Protein AF-A0A534L9I8-F1 (afdb_monomer_lite)

Structure (mmCIF, N/CA/C/O backbone):
data_AF-A0A534L9I8-F1
#
_entry.id   AF-A0A534L9I8-F1
#
loop_
_atom_site.group_PDB
_atom_site.id
_atom_site.type_symbol
_atom_site.label_atom_id
_atom_site.label_alt_id
_atom_site.label_comp_id
_atom_site.label_asym_id
_atom_site.label_entity_id
_atom_site.label_seq_id
_atom_site.pdbx_PDB_ins_code
_atom_site.Cartn_x
_atom_site.Cartn_y
_atom_site.Cartn_z
_atom_site.occupancy
_atom_site.B_iso_or_equiv
_atom_site.auth_seq_id
_atom_site.auth_comp_id
_atom_site.auth_asym_id
_atom_site.auth_atom_id
_atom_site.pdbx_PDB_model_num
ATOM 1 N N . MET A 1 1 ? -42.298 -4.088 20.240 1.00 36.97 1 MET A N 1
ATOM 2 C CA . MET A 1 1 ? -41.212 -4.832 19.562 1.00 36.97 1 MET A CA 1
ATOM 3 C C . MET A 1 1 ? -41.102 -4.375 18.116 1.00 36.97 1 MET A C 1
ATOM 5 O O . MET A 1 1 ? -41.967 -4.712 17.326 1.00 36.97 1 MET A O 1
ATOM 9 N N . ARG A 1 2 ? -40.050 -3.625 17.779 1.00 26.05 2 ARG A N 1
ATOM 10 C CA . ARG A 1 2 ? -39.429 -3.572 16.446 1.00 26.05 2 ARG A CA 1
ATOM 11 C C . ARG A 1 2 ? -37.977 -3.157 16.687 1.00 26.05 2 ARG A C 1
ATOM 13 O O . ARG A 1 2 ? -37.727 -2.046 17.138 1.00 26.05 2 ARG A O 1
ATOM 20 N N . LYS A 1 3 ? -37.052 -4.107 16.520 1.00 29.55 3 LYS A N 1
ATOM 21 C CA . LYS A 1 3 ? -35.605 -3.863 16.523 1.00 29.55 3 LYS A CA 1
ATOM 22 C C . LYS A 1 3 ? -35.283 -3.128 15.225 1.00 29.55 3 LYS A C 1
ATOM 24 O O . LYS A 1 3 ? -35.485 -3.698 14.158 1.00 29.55 3 LYS A O 1
ATOM 29 N N . ILE A 1 4 ? -34.821 -1.890 15.328 1.00 26.53 4 ILE A N 1
ATOM 30 C CA . ILE A 1 4 ? -34.211 -1.158 14.219 1.00 26.53 4 ILE A CA 1
ATOM 31 C C . ILE A 1 4 ? -32.702 -1.271 14.444 1.00 26.53 4 ILE A C 1
ATOM 33 O O . ILE A 1 4 ? -32.203 -0.960 15.523 1.00 26.53 4 ILE A O 1
ATOM 37 N N . SER A 1 5 ? -32.003 -1.866 13.481 1.00 31.19 5 SER A N 1
ATOM 38 C CA . SER A 1 5 ? -30.556 -2.055 13.504 1.00 31.19 5 SER A CA 1
ATOM 39 C C . SER A 1 5 ? -29.861 -0.760 13.080 1.00 31.19 5 SER A C 1
ATOM 41 O O . SER A 1 5 ? -29.828 -0.432 11.894 1.00 31.19 5 SER A O 1
ATOM 43 N N . ASP A 1 6 ? -29.262 -0.062 14.044 1.00 33.09 6 ASP A N 1
ATOM 44 C CA . ASP A 1 6 ? -28.554 1.227 13.904 1.00 33.09 6 ASP A CA 1
ATOM 45 C C . ASP A 1 6 ? -27.271 1.195 13.030 1.00 33.09 6 ASP A C 1
ATOM 47 O O . ASP A 1 6 ? -26.415 2.078 13.119 1.00 33.09 6 ASP A O 1
ATOM 51 N N . THR A 1 7 ? -27.088 0.173 12.193 1.00 34.75 7 THR A N 1
ATOM 52 C CA . THR A 1 7 ? -25.938 0.021 11.285 1.00 34.75 7 THR A CA 1
ATOM 53 C C . THR A 1 7 ? -26.271 0.283 9.816 1.00 34.75 7 THR A C 1
ATOM 55 O O . THR A 1 7 ? -25.344 0.417 9.021 1.00 34.75 7 THR A O 1
ATOM 58 N N . GLN A 1 8 ? -27.552 0.399 9.446 1.00 30.34 8 GLN A N 1
ATOM 59 C CA . GLN A 1 8 ? -27.966 0.576 8.044 1.00 30.34 8 GLN A CA 1
ATOM 60 C C . GLN A 1 8 ? -27.995 2.056 7.597 1.00 30.34 8 GLN A C 1
ATOM 62 O O . GLN A 1 8 ? -27.640 2.370 6.467 1.00 30.34 8 GLN A O 1
ATOM 67 N N . GLU A 1 9 ? -28.339 2.989 8.494 1.00 30.69 9 GLU A N 1
ATOM 68 C CA . GLU A 1 9 ? -28.734 4.363 8.121 1.00 30.69 9 GLU A CA 1
ATOM 69 C C . GLU A 1 9 ? -27.617 5.279 7.585 1.00 30.69 9 GLU A C 1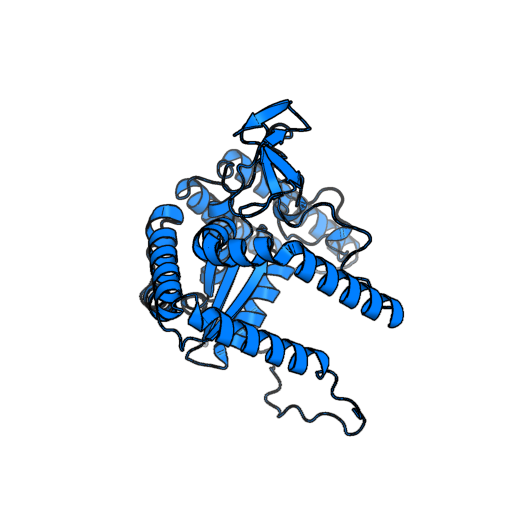
ATOM 71 O O . GLU A 1 9 ? -27.918 6.301 6.972 1.00 30.69 9 GLU A O 1
ATOM 76 N N . TRP A 1 10 ? -26.330 4.965 7.783 1.00 30.69 10 TRP A N 1
ATOM 77 C CA . TRP A 1 10 ? -25.257 5.871 7.333 1.00 30.69 10 TRP A CA 1
ATOM 78 C C . TRP A 1 10 ? -24.876 5.693 5.854 1.00 30.69 10 TRP A C 1
ATOM 80 O O . TRP A 1 10 ? -24.325 6.613 5.252 1.00 30.69 10 TRP A O 1
ATOM 90 N N . TRP A 1 11 ? -25.201 4.546 5.249 1.00 29.19 11 TRP A N 1
ATOM 91 C CA . TRP A 1 11 ? -24.946 4.286 3.826 1.00 29.19 11 TRP A CA 1
ATOM 92 C C . TRP A 1 11 ? -26.035 4.877 2.918 1.00 29.19 11 TRP A C 1
ATOM 94 O O . TRP A 1 11 ? -25.727 5.383 1.838 1.00 29.19 11 TRP A O 1
ATOM 104 N N . ASP A 1 12 ? -27.286 4.915 3.386 1.00 31.84 12 ASP A N 1
ATOM 105 C CA . ASP A 1 12 ? -28.449 5.303 2.574 1.00 31.84 12 ASP A CA 1
ATOM 106 C C . ASP A 1 12 ? -28.531 6.807 2.249 1.00 31.84 12 ASP A C 1
ATOM 108 O O . ASP A 1 12 ? -29.270 7.212 1.352 1.00 31.84 12 ASP A O 1
ATOM 112 N N . GLN A 1 13 ? -27.739 7.659 2.910 1.00 29.69 13 GLN A N 1
ATOM 113 C CA . GLN A 1 13 ? -27.708 9.100 2.610 1.00 29.69 13 GLN A CA 1
ATOM 114 C C . GLN A 1 13 ? -26.829 9.466 1.406 1.00 29.69 13 GLN A C 1
ATOM 116 O O . GLN A 1 13 ? -26.840 10.616 0.966 1.00 29.69 13 GLN A O 1
ATOM 121 N N . THR A 1 14 ? -26.118 8.500 0.816 1.00 31.28 14 THR A N 1
ATOM 122 C CA . THR A 1 14 ? -25.464 8.697 -0.482 1.00 31.28 14 THR A CA 1
ATOM 123 C C . THR A 1 14 ? -26.348 8.095 -1.566 1.00 31.28 14 THR A C 1
ATOM 125 O O . THR A 1 14 ? -26.084 7.008 -2.076 1.00 31.28 14 THR A O 1
ATOM 128 N N . ILE A 1 15 ? -27.411 8.810 -1.941 1.00 29.30 15 ILE A N 1
ATOM 129 C CA . ILE A 1 15 ? -28.105 8.539 -3.201 1.00 29.30 15 ILE A CA 1
ATOM 130 C C . ILE A 1 15 ? -27.085 8.805 -4.314 1.00 29.30 15 ILE A C 1
ATOM 132 O O . ILE A 1 15 ? -26.896 9.935 -4.762 1.00 29.30 15 ILE A O 1
ATOM 136 N N . MET A 1 16 ? -26.387 7.753 -4.747 1.00 31.55 16 MET A N 1
ATOM 137 C CA . MET A 1 16 ? -25.742 7.709 -6.052 1.00 31.55 16 MET A CA 1
ATOM 138 C C . MET A 1 16 ? -26.867 7.935 -7.053 1.00 31.55 16 MET A C 1
ATOM 140 O O . MET A 1 16 ? -27.668 7.033 -7.301 1.00 31.55 16 MET A O 1
ATOM 144 N N . VAL A 1 17 ? -26.982 9.166 -7.552 1.00 30.23 17 VAL A N 1
ATOM 145 C CA . VAL A 1 17 ? -27.945 9.540 -8.584 1.00 30.23 17 VAL A CA 1
ATOM 146 C C . VAL A 1 17 ? -27.728 8.586 -9.757 1.00 30.23 17 VAL A C 1
ATOM 148 O O . VAL A 1 17 ? -26.813 8.757 -10.558 1.00 30.23 17 VAL A O 1
ATOM 151 N N . ARG A 1 18 ? -28.563 7.544 -9.842 1.00 34.97 18 ARG A N 1
ATOM 152 C CA . ARG A 1 18 ? -28.693 6.653 -11.000 1.00 34.97 18 ARG A CA 1
ATOM 153 C C . ARG A 1 18 ? -29.434 7.411 -12.100 1.00 34.97 18 ARG A C 1
ATOM 155 O O . ARG A 1 18 ? -30.537 7.050 -12.490 1.00 34.97 18 ARG A O 1
ATOM 162 N N . GLY A 1 19 ? -28.858 8.519 -12.543 1.00 28.17 19 GLY A N 1
ATOM 163 C CA . GLY A 1 19 ? -29.290 9.244 -13.726 1.00 28.17 19 GLY A CA 1
ATOM 164 C C . GLY A 1 19 ? -28.269 9.015 -14.837 1.00 28.17 19 GLY A C 1
ATOM 165 O O . GLY A 1 19 ? -27.073 8.979 -14.543 1.00 28.17 19 GLY A O 1
ATOM 166 N N . PRO A 1 20 ? -28.685 8.869 -16.106 1.00 32.78 20 PRO A N 1
ATOM 167 C CA . PRO A 1 20 ? -27.739 8.946 -17.208 1.00 32.78 20 PRO A CA 1
ATOM 168 C C . PRO A 1 20 ? -27.035 10.303 -17.122 1.00 32.78 20 PRO A C 1
ATOM 170 O O . PRO A 1 20 ? -27.695 11.343 -17.085 1.00 32.78 20 PRO A O 1
ATOM 173 N N . PHE A 1 21 ? -25.704 10.291 -17.059 1.00 40.66 21 PHE A N 1
ATOM 174 C CA . PHE A 1 21 ? -24.897 11.500 -17.170 1.00 40.66 21 PHE A CA 1
ATOM 175 C C . PHE A 1 21 ? -25.276 12.193 -18.485 1.00 40.66 21 PHE A C 1
ATOM 177 O O . PHE A 1 21 ? -24.967 11.698 -19.568 1.00 40.66 21 PHE A O 1
ATOM 184 N N . ARG A 1 22 ? -26.022 13.299 -18.403 1.00 33.81 22 ARG A N 1
ATOM 185 C CA . ARG A 1 22 ? -26.354 14.138 -19.557 1.00 33.81 22 ARG A CA 1
ATOM 186 C C . ARG A 1 22 ? -25.365 15.301 -19.566 1.00 33.81 22 ARG A C 1
ATOM 188 O O . ARG A 1 22 ? -25.547 16.224 -18.772 1.00 33.81 22 ARG A O 1
ATOM 195 N N . PRO A 1 23 ? -24.314 15.268 -20.405 1.00 38.28 23 PRO A N 1
ATOM 196 C CA . PRO A 1 23 ? -23.416 16.406 -20.527 1.00 38.28 23 PRO A CA 1
ATOM 197 C C . PRO A 1 23 ? -24.218 17.625 -20.998 1.00 38.28 23 PRO A C 1
ATOM 199 O O . PRO A 1 23 ? -25.073 17.520 -21.882 1.00 38.28 23 PRO A O 1
ATOM 202 N N . SER A 1 24 ? -23.986 18.782 -20.376 1.00 34.41 24 SER A N 1
ATOM 203 C CA . SER A 1 24 ? -24.625 20.024 -20.802 1.00 34.41 24 SER A CA 1
ATOM 204 C C . SER A 1 24 ? -24.133 20.400 -22.205 1.00 34.41 24 SER A C 1
ATOM 206 O O . SER A 1 24 ? -22.973 20.184 -22.560 1.00 34.41 24 SER A O 1
ATOM 208 N N . LYS A 1 25 ? -25.017 20.994 -23.015 1.00 36.53 25 LYS A N 1
ATOM 209 C CA . LYS A 1 25 ? -24.744 21.431 -24.400 1.00 36.53 25 LYS A CA 1
ATOM 210 C C . LYS A 1 25 ? -23.660 22.524 -24.530 1.00 36.53 25 LYS A C 1
ATOM 212 O O . LYS A 1 25 ? -23.417 22.988 -25.635 1.00 36.53 25 LYS A O 1
ATOM 217 N N . ALA A 1 26 ? -23.003 22.922 -23.438 1.00 38.50 26 ALA A N 1
ATOM 218 C CA . ALA A 1 26 ? -21.937 23.924 -23.424 1.00 38.50 26 ALA A CA 1
ATOM 219 C C . ALA A 1 26 ? -20.510 23.335 -23.521 1.00 38.50 26 ALA A C 1
ATOM 221 O O . ALA A 1 26 ? -19.547 24.092 -23.564 1.00 38.50 26 ALA A O 1
ATOM 222 N N . ALA A 1 27 ? -20.340 22.008 -23.585 1.00 37.94 27 ALA A N 1
ATOM 223 C CA . ALA A 1 27 ? -19.026 21.368 -23.711 1.00 37.94 27 ALA A CA 1
ATOM 224 C C . ALA A 1 27 ? -18.633 21.130 -25.185 1.00 37.94 27 ALA A C 1
ATOM 226 O O . ALA A 1 27 ? -18.553 19.993 -25.649 1.00 37.94 27 ALA A O 1
ATOM 227 N N . ALA A 1 28 ? -18.384 22.203 -25.938 1.00 35.50 28 ALA A N 1
ATOM 228 C CA . ALA A 1 28 ? -17.773 22.139 -27.271 1.00 35.50 28 ALA A CA 1
ATOM 229 C C . ALA A 1 28 ? -16.244 21.956 -27.166 1.00 35.50 28 ALA A C 1
ATOM 231 O O . ALA A 1 28 ? -15.468 22.818 -27.551 1.00 35.50 28 ALA A O 1
ATOM 232 N N . ALA A 1 29 ? -15.851 20.845 -26.549 1.00 42.03 29 ALA A N 1
ATOM 233 C CA . ALA A 1 29 ? -14.553 20.171 -26.539 1.00 42.03 29 ALA A CA 1
ATOM 234 C C . ALA A 1 29 ? -14.701 19.145 -25.415 1.00 42.03 29 ALA A C 1
ATOM 236 O O . ALA A 1 29 ? -14.880 19.525 -24.258 1.00 42.03 29 ALA A O 1
ATOM 237 N N . SER A 1 30 ? -14.743 17.852 -25.740 1.00 42.62 30 SER A N 1
ATOM 238 C CA . SER A 1 30 ? -14.875 16.825 -24.706 1.00 42.62 30 SER A CA 1
ATOM 239 C C . SER A 1 30 ? -13.734 17.020 -23.696 1.00 42.62 30 SER A C 1
ATOM 241 O O . SER A 1 30 ? -12.575 16.946 -24.107 1.00 42.62 30 SER A O 1
ATOM 243 N N . PRO A 1 31 ? -14.005 17.242 -22.394 1.00 47.22 31 PRO A N 1
ATOM 244 C CA . PRO A 1 31 ? -12.950 17.341 -21.384 1.00 47.22 31 PRO A CA 1
ATOM 245 C C . PRO A 1 31 ? -12.142 16.040 -21.257 1.00 47.22 31 PRO A C 1
ATOM 247 O O . PRO A 1 31 ? -11.190 16.003 -20.498 1.00 47.22 31 PRO A O 1
ATOM 250 N N . PHE A 1 32 ? -12.512 15.004 -22.023 1.00 49.09 32 PHE A N 1
ATOM 251 C CA . PHE A 1 32 ? -11.894 13.689 -22.066 1.00 49.09 32 PHE A CA 1
ATOM 252 C C . PHE A 1 32 ? -11.026 13.432 -23.309 1.00 49.09 32 PHE A C 1
ATOM 254 O O . PHE A 1 32 ? -10.663 12.283 -23.544 1.00 49.09 32 PHE A O 1
ATOM 261 N N . VAL A 1 33 ? -10.738 14.423 -24.169 1.00 54.59 33 VAL A N 1
ATOM 262 C CA . VAL A 1 33 ? -9.891 14.185 -25.366 1.00 54.59 33 VAL A CA 1
ATOM 263 C C . VAL A 1 33 ? -8.505 13.671 -24.962 1.00 54.59 33 VAL A C 1
ATOM 265 O O . VAL A 1 33 ? -7.984 12.751 -25.589 1.00 54.59 33 VAL A O 1
ATOM 268 N N . VAL A 1 34 ? -7.941 14.209 -23.877 1.00 55.81 34 VAL A N 1
ATOM 269 C CA . VAL A 1 34 ? -6.644 13.777 -23.338 1.00 55.81 34 VAL A CA 1
ATOM 270 C C . VAL A 1 34 ? -6.727 12.343 -22.810 1.00 55.81 34 VAL A C 1
ATOM 272 O O . VAL A 1 34 ? -5.849 11.531 -23.081 1.00 55.81 34 VAL A O 1
ATOM 275 N N . GLU A 1 35 ? -7.806 11.992 -22.116 1.00 55.56 35 GLU A N 1
ATOM 276 C CA . GLU A 1 35 ? -8.061 10.663 -21.563 1.00 55.56 35 GLU A CA 1
ATOM 277 C C . GLU A 1 35 ? -8.338 9.629 -22.660 1.00 55.56 35 GLU A C 1
ATOM 279 O O . GLU A 1 35 ? -7.895 8.486 -22.555 1.00 55.56 35 GLU A O 1
ATOM 284 N N . GLN A 1 36 ? -9.033 10.013 -23.734 1.00 63.50 36 GLN A N 1
ATOM 285 C CA . GLN A 1 36 ? -9.281 9.157 -24.895 1.00 63.50 36 GLN A CA 1
ATOM 286 C C . GLN A 1 36 ? -7.990 8.869 -25.664 1.00 63.50 36 GLN A C 1
ATOM 288 O O . GLN A 1 36 ? -7.743 7.711 -26.014 1.00 63.50 36 GLN A O 1
ATOM 293 N N . ASP A 1 37 ? -7.157 9.889 -25.885 1.00 64.69 37 ASP A N 1
ATOM 294 C CA . ASP A 1 37 ? -5.834 9.742 -26.498 1.00 64.69 37 ASP A CA 1
ATOM 295 C C . ASP A 1 37 ? -4.896 8.907 -25.611 1.00 64.69 37 ASP A C 1
ATOM 297 O O . ASP A 1 37 ? -4.264 7.961 -26.085 1.00 64.69 37 ASP A O 1
ATOM 301 N N . ALA A 1 38 ? -4.877 9.159 -24.298 1.00 60.12 38 ALA A N 1
ATOM 302 C CA . ALA A 1 38 ? -4.123 8.355 -23.339 1.00 60.12 38 ALA A CA 1
ATOM 303 C C . ALA A 1 38 ? -4.583 6.889 -23.336 1.00 60.12 38 ALA A C 1
ATOM 305 O O . ALA A 1 38 ? -3.751 5.983 -23.379 1.00 60.12 38 ALA A O 1
ATOM 306 N N . ALA A 1 39 ? -5.895 6.636 -23.360 1.00 64.44 39 ALA A N 1
ATOM 307 C CA . ALA A 1 39 ? -6.445 5.287 -23.446 1.00 64.44 39 ALA A CA 1
ATOM 308 C C . ALA A 1 39 ? -6.096 4.604 -24.779 1.00 64.44 39 ALA A C 1
ATOM 310 O O . ALA A 1 39 ? -5.817 3.406 -24.798 1.00 64.44 39 ALA A O 1
ATOM 311 N N . ALA A 1 40 ? -6.086 5.339 -25.896 1.00 69.12 40 ALA A N 1
ATOM 312 C CA . ALA A 1 40 ? -5.668 4.810 -27.193 1.00 69.12 40 ALA A CA 1
ATOM 313 C C . ALA A 1 40 ? -4.179 4.438 -27.195 1.00 69.12 40 ALA A C 1
ATOM 315 O O . ALA A 1 40 ? -3.832 3.322 -27.575 1.00 69.12 40 ALA A O 1
ATOM 316 N N . LYS A 1 41 ? -3.310 5.316 -26.684 1.00 67.50 41 LYS A N 1
ATOM 317 C CA . LYS A 1 41 ? -1.873 5.046 -26.520 1.00 67.50 41 LYS A CA 1
ATOM 318 C C . LYS A 1 41 ? -1.613 3.861 -25.590 1.00 67.50 41 LYS A C 1
ATOM 320 O O . LYS A 1 41 ? -0.781 3.014 -25.910 1.00 67.50 41 LYS A O 1
ATOM 325 N N . ALA A 1 42 ? -2.352 3.760 -24.484 1.00 62.03 42 ALA A N 1
ATOM 326 C CA . ALA A 1 42 ? -2.278 2.623 -23.572 1.00 62.03 42 ALA A CA 1
ATOM 327 C C . ALA A 1 42 ? -2.678 1.312 -24.265 1.00 62.03 42 ALA A C 1
ATOM 329 O O . ALA A 1 42 ? -1.975 0.317 -24.119 1.00 62.03 42 ALA A O 1
ATOM 330 N N . ARG A 1 43 ? -3.748 1.308 -25.075 1.00 69.88 43 ARG A N 1
ATOM 331 C CA . ARG A 1 43 ? -4.143 0.138 -25.883 1.00 69.88 43 ARG A CA 1
ATOM 332 C C . ARG A 1 43 ? -3.049 -0.274 -26.864 1.00 69.88 43 ARG A C 1
ATOM 334 O O . ARG A 1 43 ? -2.667 -1.437 -26.866 1.00 69.88 43 ARG A O 1
ATOM 341 N N . THR A 1 44 ? -2.477 0.669 -27.611 1.00 70.94 44 THR A N 1
ATOM 342 C CA . THR A 1 44 ? -1.361 0.386 -28.529 1.00 70.94 44 THR A CA 1
ATOM 343 C C . THR A 1 44 ? -0.159 -0.209 -27.795 1.00 70.94 44 THR A C 1
ATOM 345 O O . THR A 1 44 ? 0.441 -1.174 -28.267 1.00 70.94 44 THR A O 1
ATOM 348 N N . TYR A 1 45 ? 0.181 0.334 -26.620 1.00 67.31 45 TYR A N 1
ATOM 349 C CA . TYR A 1 45 ? 1.227 -0.233 -25.772 1.00 67.31 45 TYR A CA 1
ATOM 350 C C . TYR A 1 45 ? 0.877 -1.654 -25.323 1.00 67.31 45 TYR A C 1
ATOM 352 O O . TYR A 1 45 ? 1.719 -2.539 -25.432 1.00 67.31 45 TYR A O 1
ATOM 360 N N . HIS A 1 46 ? -0.354 -1.896 -24.867 1.00 66.56 46 HIS A N 1
ATOM 361 C CA . HIS A 1 46 ? -0.809 -3.228 -24.475 1.00 66.56 46 HIS A CA 1
ATOM 362 C C . HIS A 1 46 ? -0.742 -4.222 -25.638 1.00 66.56 46 HIS A C 1
ATOM 364 O O . HIS A 1 46 ? -0.228 -5.322 -25.453 1.00 66.56 46 HIS A O 1
ATOM 370 N N . ASP A 1 47 ? -1.182 -3.847 -26.837 1.00 72.06 47 ASP A N 1
ATOM 371 C CA . ASP A 1 47 ? -1.138 -4.713 -28.018 1.00 72.06 47 ASP A CA 1
ATOM 372 C C . ASP A 1 47 ? 0.297 -5.034 -28.447 1.00 72.06 47 ASP A C 1
ATOM 374 O O . ASP A 1 47 ? 0.594 -6.165 -28.836 1.00 72.06 47 ASP A O 1
ATOM 378 N N . ALA A 1 48 ? 1.212 -4.067 -28.339 1.00 70.75 48 ALA A N 1
ATOM 379 C CA . ALA A 1 48 ? 2.635 -4.299 -28.564 1.00 70.75 48 ALA A CA 1
ATOM 380 C C . ALA A 1 48 ? 3.241 -5.196 -27.472 1.00 70.75 48 ALA A C 1
ATOM 382 O O . ALA A 1 48 ? 3.934 -6.163 -27.783 1.00 70.75 48 ALA A O 1
ATOM 383 N N . ALA A 1 49 ? 2.936 -4.926 -26.201 1.00 68.88 49 ALA A N 1
ATOM 384 C CA . ALA A 1 49 ? 3.430 -5.689 -25.060 1.00 68.88 49 ALA A CA 1
ATOM 385 C C . ALA A 1 49 ? 2.948 -7.144 -25.094 1.00 68.88 49 ALA A C 1
ATOM 387 O O . ALA A 1 49 ? 3.730 -8.036 -24.793 1.00 68.88 49 ALA A O 1
ATOM 388 N N . ARG A 1 50 ? 1.713 -7.411 -25.544 1.00 71.50 50 ARG A N 1
ATOM 389 C CA . ARG A 1 50 ? 1.172 -8.774 -25.714 1.00 71.50 50 ARG A CA 1
ATOM 390 C C . ARG A 1 50 ? 1.975 -9.637 -26.687 1.00 71.50 50 ARG A C 1
ATOM 392 O O . ARG A 1 50 ? 1.935 -10.857 -26.569 1.00 71.50 50 ARG A O 1
ATOM 399 N N . LYS A 1 51 ? 2.696 -9.029 -27.636 1.00 77.25 51 LYS A N 1
ATOM 400 C CA . LYS A 1 51 ? 3.568 -9.751 -28.582 1.00 77.25 51 LYS A CA 1
ATOM 401 C C . LYS A 1 51 ? 4.890 -10.187 -27.949 1.00 77.25 51 LYS A C 1
ATOM 403 O O . LYS A 1 51 ? 5.532 -11.092 -28.466 1.00 77.25 51 LYS A O 1
ATOM 408 N N . VAL A 1 52 ? 5.294 -9.533 -26.860 1.00 76.94 52 VAL A N 1
ATOM 409 C CA . VAL A 1 52 ? 6.583 -9.743 -26.181 1.00 76.94 52 VAL A CA 1
ATOM 410 C C . VAL A 1 52 ? 6.401 -10.505 -24.867 1.00 76.94 52 VAL A C 1
ATOM 412 O O . VAL A 1 52 ? 7.207 -11.365 -24.526 1.00 76.94 52 VAL A O 1
ATOM 415 N N . PHE A 1 53 ? 5.315 -10.229 -24.147 1.00 76.56 53 PHE A N 1
ATOM 416 C CA . PHE A 1 53 ? 4.992 -10.824 -22.859 1.00 76.56 53 PHE A CA 1
ATOM 417 C C . PHE A 1 53 ? 3.660 -11.571 -22.945 1.00 76.56 53 PHE A C 1
ATOM 419 O O . PHE A 1 53 ? 2.625 -10.950 -23.216 1.00 76.56 53 PHE A O 1
ATOM 426 N N . PRO A 1 54 ? 3.637 -12.887 -22.669 1.00 81.25 54 PRO A N 1
ATOM 427 C CA . PRO A 1 54 ? 2.396 -13.645 -22.632 1.00 81.25 54 PRO A CA 1
ATOM 428 C C . PRO A 1 54 ? 1.518 -13.150 -21.474 1.00 81.25 54 PRO A C 1
ATOM 430 O O . PRO A 1 54 ? 1.734 -13.500 -20.312 1.00 81.25 54 PRO A O 1
ATOM 433 N N . PHE A 1 55 ? 0.523 -12.316 -21.785 1.00 78.81 55 PHE A N 1
ATOM 434 C CA . PHE A 1 55 ? -0.321 -11.661 -20.781 1.00 78.81 55 PHE A CA 1
ATOM 435 C C . PHE A 1 55 ? -0.996 -12.673 -19.846 1.00 78.81 55 PHE A C 1
ATOM 437 O O . PHE A 1 55 ? -0.976 -12.503 -18.632 1.00 78.81 55 PHE A O 1
ATOM 444 N N . GLU A 1 56 ? -1.500 -13.785 -20.380 1.00 85.69 56 GLU A N 1
ATOM 445 C CA . GLU A 1 56 ? -2.104 -14.862 -19.584 1.00 85.69 56 GLU A CA 1
ATOM 446 C C . GLU A 1 56 ? -1.118 -15.484 -18.585 1.00 85.69 56 GLU A C 1
ATOM 448 O O . GLU A 1 56 ? -1.503 -15.831 -17.470 1.00 85.69 56 GLU A O 1
ATOM 453 N N . ALA A 1 57 ? 0.164 -15.610 -18.951 1.00 87.12 57 ALA A N 1
ATOM 454 C CA . ALA A 1 57 ? 1.185 -16.095 -18.027 1.00 87.12 57 ALA A CA 1
ATOM 455 C C . ALA A 1 57 ? 1.405 -15.094 -16.887 1.00 87.12 57 ALA A C 1
ATOM 457 O O . ALA A 1 57 ? 1.406 -15.495 -15.727 1.00 87.12 57 ALA A O 1
ATOM 458 N N . ARG A 1 58 ? 1.461 -13.789 -17.193 1.00 87.38 58 ARG A N 1
ATOM 459 C CA . ARG A 1 58 ? 1.571 -12.729 -16.175 1.00 87.38 58 ARG A CA 1
ATOM 460 C C . ARG A 1 58 ? 0.387 -12.697 -15.220 1.00 87.38 58 ARG A C 1
ATOM 462 O O . ARG A 1 58 ? 0.572 -12.538 -14.019 1.00 87.38 58 ARG A O 1
ATOM 469 N N . ARG A 1 59 ? -0.825 -12.903 -15.734 1.00 90.81 59 ARG A N 1
ATOM 470 C CA . ARG A 1 59 ? -2.044 -13.031 -14.922 1.00 90.81 59 ARG A CA 1
ATOM 471 C C . ARG A 1 59 ? -1.962 -14.227 -13.973 1.00 90.81 59 ARG A C 1
ATOM 473 O O . ARG A 1 59 ? -2.249 -14.085 -12.786 1.00 90.81 59 ARG A O 1
ATOM 480 N N . ARG A 1 60 ? -1.503 -15.385 -14.461 1.00 93.88 60 ARG A N 1
ATOM 481 C CA . ARG A 1 60 ? -1.270 -16.575 -13.622 1.00 93.88 60 ARG A CA 1
ATOM 482 C C . ARG A 1 60 ? -0.192 -16.345 -12.564 1.00 93.88 60 ARG A C 1
ATOM 484 O O . ARG A 1 60 ? -0.374 -16.779 -11.430 1.00 93.88 60 ARG A O 1
ATOM 491 N N . ASP A 1 61 ? 0.896 -15.659 -12.905 1.00 93.25 61 ASP A N 1
ATOM 492 C CA . ASP A 1 61 ? 1.959 -15.338 -11.950 1.00 93.25 61 ASP A CA 1
ATOM 493 C C . ASP A 1 61 ? 1.470 -14.364 -10.871 1.00 93.25 61 ASP A C 1
ATOM 495 O O . ASP A 1 61 ? 1.731 -14.593 -9.692 1.00 93.25 61 ASP A O 1
ATOM 499 N N . LEU A 1 62 ? 0.681 -13.348 -11.242 1.00 94.69 62 LEU A N 1
ATOM 500 C CA . LEU A 1 62 ? 0.038 -12.435 -10.294 1.00 94.69 62 LEU A CA 1
ATOM 501 C C . LEU A 1 62 ? -0.914 -13.178 -9.345 1.00 94.69 62 LEU A C 1
ATOM 503 O O . LEU A 1 62 ? -0.876 -12.949 -8.139 1.00 94.69 62 LEU A O 1
ATOM 507 N N . ALA A 1 63 ? -1.740 -14.089 -9.868 1.00 96.69 63 ALA A N 1
ATOM 508 C CA . ALA A 1 63 ? -2.640 -14.907 -9.056 1.00 96.69 63 ALA A CA 1
ATOM 509 C C . ALA A 1 63 ? -1.872 -15.830 -8.097 1.00 96.69 63 ALA A C 1
ATOM 511 O O . ALA A 1 63 ? -2.202 -15.909 -6.913 1.00 96.69 63 ALA A O 1
ATOM 512 N N . ARG A 1 64 ? -0.812 -16.494 -8.582 1.00 96.62 64 ARG A N 1
ATOM 513 C CA . ARG A 1 64 ? 0.052 -17.356 -7.761 1.00 96.62 64 ARG A CA 1
ATOM 514 C C . ARG A 1 64 ? 0.738 -16.553 -6.660 1.00 96.62 64 ARG A C 1
ATOM 516 O O . ARG A 1 64 ? 0.738 -16.985 -5.511 1.00 96.62 64 ARG A O 1
ATOM 523 N N . PHE A 1 65 ? 1.274 -15.386 -7.006 1.00 97.12 65 PHE A N 1
ATOM 524 C CA . PHE A 1 65 ? 1.868 -14.463 -6.050 1.00 97.12 65 PHE A CA 1
ATOM 525 C C . PHE A 1 65 ? 0.850 -14.012 -5.000 1.00 97.12 65 PHE A C 1
ATOM 527 O O . PHE A 1 65 ? 1.140 -14.094 -3.814 1.00 97.12 65 PHE A O 1
ATOM 534 N N . ALA A 1 66 ? -0.351 -13.588 -5.403 1.00 97.00 66 ALA A N 1
ATOM 535 C CA . ALA A 1 66 ? -1.390 -13.160 -4.470 1.00 97.00 66 ALA A CA 1
ATOM 536 C C . ALA A 1 66 ? -1.807 -14.296 -3.520 1.00 97.00 66 ALA A C 1
ATOM 538 O O . ALA A 1 66 ? -1.924 -14.073 -2.315 1.00 97.00 66 ALA A O 1
ATOM 539 N N . ALA A 1 67 ? -1.968 -15.520 -4.034 1.00 96.62 67 ALA A N 1
ATOM 540 C CA . ALA A 1 67 ? -2.279 -16.697 -3.225 1.00 96.62 67 ALA A CA 1
ATOM 541 C C . ALA A 1 67 ? -1.190 -16.985 -2.178 1.00 96.62 67 ALA A C 1
ATOM 543 O O . ALA A 1 67 ? -1.499 -17.191 -1.002 1.00 96.62 67 ALA A O 1
ATOM 544 N N . ASP A 1 68 ? 0.078 -16.981 -2.601 1.00 96.31 68 ASP A N 1
ATOM 545 C CA . ASP A 1 68 ? 1.229 -17.182 -1.719 1.00 96.31 68 ASP A CA 1
ATOM 546 C C . ASP A 1 68 ? 1.337 -16.064 -0.677 1.00 96.31 68 ASP A C 1
ATOM 548 O O . ASP A 1 68 ? 1.405 -16.333 0.522 1.00 96.31 68 ASP A O 1
ATOM 552 N N . PHE A 1 69 ? 1.246 -14.811 -1.118 1.00 96.94 69 PHE A N 1
ATOM 553 C CA . PHE A 1 69 ? 1.330 -13.633 -0.267 1.00 96.94 69 PHE A CA 1
ATOM 554 C C . PHE A 1 69 ? 0.263 -13.650 0.834 1.00 96.94 69 PHE A C 1
ATOM 556 O O . PHE A 1 69 ? 0.593 -13.507 2.012 1.00 96.94 69 PHE A O 1
ATOM 563 N N . TYR A 1 70 ? -1.002 -13.901 0.486 1.00 97.06 70 TYR A N 1
ATOM 564 C CA . TYR A 1 70 ? -2.091 -13.965 1.463 1.00 97.06 70 TYR A CA 1
ATOM 565 C C . TYR A 1 70 ? -1.898 -15.104 2.464 1.00 97.06 70 TYR A C 1
ATOM 567 O O . TYR A 1 70 ? -2.043 -14.904 3.672 1.00 97.06 70 TYR A O 1
ATOM 575 N N . LYS A 1 71 ? -1.546 -16.296 1.974 1.00 95.62 71 LYS A N 1
ATOM 576 C CA . LYS A 1 71 ? -1.416 -17.494 2.807 1.00 95.62 71 LYS A CA 1
ATOM 577 C C . LYS A 1 71 ? -0.192 -17.436 3.721 1.00 95.62 71 LYS A C 1
ATOM 579 O O . LYS A 1 71 ? -0.293 -17.743 4.909 1.00 95.62 71 LYS A O 1
ATOM 584 N N . ASN A 1 72 ? 0.963 -17.087 3.167 1.00 95.31 72 ASN A N 1
ATOM 585 C CA . ASN A 1 72 ? 2.256 -17.299 3.811 1.00 95.31 72 ASN A CA 1
ATOM 586 C C . ASN A 1 72 ? 2.804 -16.035 4.471 1.00 95.31 72 ASN A C 1
ATOM 588 O O . ASN A 1 72 ? 3.372 -16.143 5.555 1.00 95.31 72 ASN A O 1
ATOM 592 N N . ARG A 1 73 ? 2.604 -14.855 3.871 1.00 95.56 73 ARG A N 1
ATOM 593 C CA . ARG A 1 73 ? 3.126 -13.587 4.412 1.00 95.56 73 ARG A CA 1
ATOM 594 C C . ARG A 1 73 ? 2.116 -12.839 5.256 1.00 95.56 73 ARG A C 1
ATOM 596 O O . ARG A 1 73 ? 2.443 -12.418 6.358 1.00 95.56 73 ARG A O 1
ATOM 603 N N . LEU A 1 74 ? 0.886 -12.712 4.765 1.00 95.94 74 LEU A N 1
ATOM 604 C CA . LEU A 1 74 ? -0.174 -12.090 5.545 1.00 95.94 74 LEU A CA 1
ATOM 605 C C . LEU A 1 74 ? -0.811 -13.048 6.544 1.00 95.94 74 LEU A C 1
ATOM 607 O O . LEU A 1 74 ? -1.464 -12.549 7.441 1.00 95.94 74 LEU A O 1
ATOM 611 N N . ARG A 1 75 ? -0.645 -14.374 6.418 1.00 95.00 75 ARG A N 1
ATOM 612 C CA . ARG A 1 75 ? -1.288 -15.398 7.274 1.00 95.00 75 ARG A CA 1
ATOM 613 C C . ARG A 1 75 ? -2.823 -15.335 7.290 1.00 95.00 75 ARG A C 1
ATOM 615 O O . ARG A 1 75 ? -3.463 -15.773 8.243 1.00 95.00 75 ARG A O 1
ATOM 622 N N . ILE A 1 76 ? -3.436 -14.843 6.216 1.00 91.50 76 ILE A N 1
ATOM 623 C CA . ILE A 1 76 ? -4.892 -14.739 6.101 1.00 91.50 76 ILE A CA 1
ATOM 624 C C . ILE A 1 76 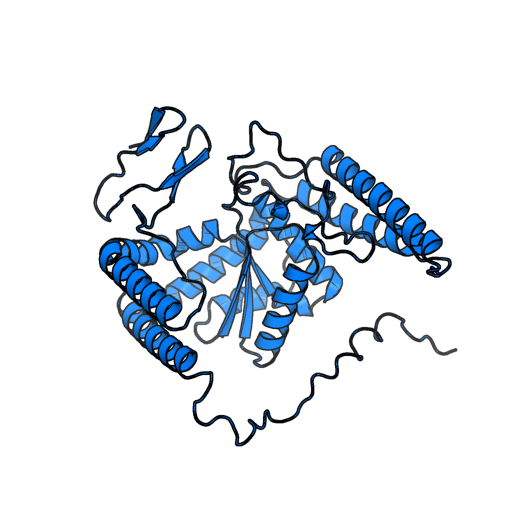? -5.458 -16.090 5.661 1.00 91.50 76 ILE A C 1
ATOM 626 O O . ILE A 1 76 ? -5.129 -16.617 4.594 1.00 91.50 76 ILE A O 1
ATOM 630 N N . ARG A 1 77 ? -6.377 -16.640 6.461 1.00 80.44 77 ARG A N 1
ATOM 631 C CA . ARG A 1 77 ? -7.226 -17.762 6.040 1.00 80.44 77 ARG A CA 1
ATOM 632 C C . ARG A 1 77 ? -8.290 -17.220 5.087 1.00 80.44 77 ARG A C 1
ATOM 634 O O . ARG A 1 77 ? -9.352 -16.797 5.530 1.00 80.44 77 ARG A O 1
ATOM 641 N N . GLY A 1 78 ? -7.968 -17.174 3.795 1.00 74.31 78 GLY A N 1
ATOM 642 C CA . GLY A 1 78 ? -8.852 -16.605 2.775 1.00 74.31 78 GLY A CA 1
ATOM 643 C C . GLY A 1 78 ? -10.257 -17.212 2.812 1.00 74.31 78 GLY A C 1
ATOM 644 O O . GLY A 1 78 ? -10.419 -18.428 2.961 1.00 74.31 78 GLY A O 1
ATOM 645 N N . THR A 1 79 ? -11.277 -16.368 2.655 1.00 87.44 79 THR A N 1
ATOM 646 C CA . THR A 1 79 ? -12.665 -16.825 2.536 1.00 87.44 79 THR A CA 1
ATOM 647 C C . THR A 1 79 ? -12.866 -17.544 1.192 1.00 87.44 79 THR A C 1
ATOM 649 O O . THR A 1 79 ? -11.969 -17.613 0.344 1.00 87.44 79 THR A O 1
ATOM 652 N N . ALA A 1 80 ? -14.052 -18.113 0.958 1.00 90.06 80 ALA A N 1
ATOM 653 C CA . ALA A 1 80 ? -14.408 -18.563 -0.391 1.00 90.06 80 ALA A CA 1
ATOM 654 C C . ALA A 1 80 ? -14.380 -17.395 -1.401 1.00 90.06 80 ALA A C 1
ATOM 656 O O . ALA A 1 80 ? -13.904 -17.576 -2.519 1.00 90.06 80 ALA A O 1
ATOM 657 N N . GLY A 1 81 ? -14.809 -16.198 -0.981 1.00 92.31 81 GLY A N 1
ATOM 658 C CA . GLY A 1 81 ? -14.782 -14.986 -1.796 1.00 92.31 81 GLY A CA 1
ATOM 659 C C . GLY A 1 81 ? -13.362 -14.535 -2.132 1.00 92.31 81 GLY A C 1
ATOM 660 O O . GLY A 1 81 ? -13.060 -14.327 -3.304 1.00 92.31 81 GLY A O 1
ATOM 661 N N . THR A 1 82 ? -12.467 -14.465 -1.139 1.00 93.56 82 THR A N 1
ATOM 662 C CA . THR A 1 82 ? -11.066 -14.066 -1.362 1.00 93.56 82 THR A CA 1
ATOM 663 C C . THR A 1 82 ? -10.368 -15.031 -2.321 1.00 93.56 82 THR A C 1
ATOM 665 O O . THR A 1 82 ? -9.651 -14.606 -3.224 1.00 93.56 82 THR A O 1
ATOM 668 N N . ARG A 1 83 ? -10.592 -16.346 -2.161 1.00 94.56 83 ARG A N 1
ATOM 669 C CA . ARG A 1 83 ? -10.022 -17.364 -3.058 1.00 94.56 83 ARG A CA 1
ATOM 670 C C . ARG A 1 83 ? -10.526 -17.203 -4.488 1.00 94.56 83 ARG A C 1
ATOM 672 O O . ARG A 1 83 ? -9.710 -17.171 -5.401 1.00 94.56 83 ARG A O 1
ATOM 679 N N . ALA A 1 84 ? -11.831 -17.003 -4.672 1.00 95.19 84 ALA A N 1
ATOM 680 C CA . ALA A 1 84 ? -12.410 -16.752 -5.989 1.00 95.19 84 ALA A CA 1
ATOM 681 C C . ALA A 1 84 ? -11.870 -15.459 -6.630 1.00 95.19 84 ALA A C 1
ATOM 683 O O . ALA A 1 84 ? -11.608 -15.429 -7.831 1.00 95.19 84 ALA A O 1
ATOM 684 N N . ALA A 1 85 ? -11.658 -14.395 -5.846 1.00 95.69 85 ALA A N 1
ATOM 685 C CA . ALA A 1 85 ? -11.049 -13.158 -6.335 1.00 95.69 85 ALA A CA 1
ATOM 686 C C . ALA A 1 85 ? -9.590 -13.372 -6.781 1.00 95.69 85 ALA A C 1
ATOM 688 O O . ALA A 1 85 ? -9.197 -12.903 -7.848 1.00 95.69 85 ALA A O 1
ATOM 689 N N . ILE A 1 86 ? -8.801 -14.127 -6.010 1.00 96.50 86 ILE A N 1
ATOM 690 C CA . ILE A 1 86 ? -7.423 -14.486 -6.373 1.00 96.50 86 ILE A CA 1
ATOM 691 C C . ILE A 1 86 ? -7.392 -15.366 -7.630 1.00 96.50 86 ILE A C 1
ATOM 693 O O . ILE A 1 86 ? -6.577 -15.132 -8.516 1.00 96.50 86 ILE A O 1
ATOM 697 N N . GLU A 1 87 ? -8.292 -16.340 -7.765 1.00 95.56 87 GLU A N 1
ATOM 698 C CA . GLU A 1 87 ? -8.413 -17.155 -8.982 1.00 95.56 87 GLU A CA 1
ATOM 699 C C . GLU A 1 87 ? -8.790 -16.301 -10.199 1.00 95.56 87 GLU A C 1
ATOM 701 O O . GLU A 1 87 ? -8.213 -16.451 -11.277 1.00 95.56 87 GLU A O 1
ATOM 706 N N . ALA A 1 88 ? -9.696 -15.336 -10.025 1.00 95.69 88 ALA A N 1
ATOM 707 C CA . ALA A 1 88 ? -10.089 -14.409 -11.079 1.00 95.69 88 ALA A CA 1
ATOM 708 C C . ALA A 1 88 ? -8.942 -13.488 -11.540 1.00 95.69 88 ALA A C 1
ATOM 710 O O . ALA A 1 88 ? -8.981 -13.031 -12.686 1.00 95.69 88 ALA A O 1
ATOM 711 N N . LEU A 1 89 ? -7.886 -13.272 -10.739 1.00 95.12 89 LEU A N 1
ATOM 712 C CA . LEU A 1 89 ? -6.662 -12.609 -11.215 1.00 95.12 89 LEU A CA 1
ATOM 713 C C . LEU A 1 89 ? -5.981 -13.385 -12.346 1.00 95.12 89 LEU A C 1
ATOM 715 O O . LEU A 1 89 ? -5.346 -12.767 -13.193 1.00 95.12 89 LEU A O 1
ATOM 719 N N . ALA A 1 90 ? -6.111 -14.712 -12.402 1.00 94.75 90 ALA A N 1
ATOM 720 C CA . ALA A 1 90 ? -5.508 -15.508 -13.469 1.00 94.75 90 ALA A CA 1
ATOM 721 C C . ALA A 1 90 ? -6.239 -15.341 -14.810 1.00 94.75 90 ALA A C 1
ATOM 723 O O . ALA A 1 90 ? -5.655 -15.600 -15.863 1.00 94.75 90 ALA A O 1
ATOM 724 N N . ASN A 1 91 ? -7.496 -14.890 -14.782 1.00 91.06 91 ASN A N 1
ATOM 725 C CA . ASN A 1 91 ? -8.290 -14.665 -15.980 1.00 91.06 91 ASN A CA 1
ATOM 726 C C . ASN A 1 91 ? -7.922 -13.304 -16.617 1.00 91.06 91 ASN A C 1
ATOM 728 O O . ASN A 1 91 ? -8.018 -12.273 -15.936 1.00 91.06 91 ASN A O 1
ATOM 732 N N . PRO A 1 92 ? -7.489 -13.271 -17.894 1.00 85.62 92 PRO A N 1
ATOM 733 C CA . PRO A 1 92 ? -7.185 -12.029 -18.606 1.00 85.62 92 PRO A CA 1
ATOM 734 C C . PRO A 1 92 ? -8.416 -11.144 -18.868 1.00 85.62 92 PRO A C 1
ATOM 736 O O . PRO A 1 92 ? -8.243 -9.940 -19.033 1.00 85.62 92 PRO A O 1
ATOM 739 N N . ASP A 1 93 ? -9.631 -11.699 -18.845 1.00 85.19 93 ASP A N 1
ATOM 740 C CA . ASP A 1 93 ? -10.884 -10.952 -19.047 1.00 85.19 93 ASP A CA 1
ATOM 741 C C . ASP A 1 93 ? -11.405 -10.279 -17.765 1.00 85.19 93 ASP A C 1
ATOM 743 O O . ASP A 1 93 ? -12.395 -9.545 -17.794 1.00 85.19 93 ASP A O 1
ATOM 747 N N . THR A 1 94 ? -10.774 -10.544 -16.619 1.00 90.94 94 THR A N 1
ATOM 748 C CA . THR A 1 94 ? -11.108 -9.882 -15.355 1.00 90.94 94 THR A CA 1
ATOM 749 C C . THR A 1 94 ? -10.554 -8.461 -15.372 1.00 90.94 94 THR A C 1
ATOM 751 O O . THR A 1 94 ? -9.336 -8.259 -15.301 1.00 90.94 94 THR A O 1
ATOM 754 N N . LEU A 1 95 ? -11.448 -7.473 -15.402 1.00 90.94 95 LEU A N 1
ATOM 755 C CA . LEU A 1 95 ? -11.088 -6.059 -15.323 1.00 90.94 95 LEU A CA 1
ATOM 756 C C . LEU A 1 95 ? -10.475 -5.748 -13.948 1.00 90.94 95 LEU A C 1
ATOM 758 O O . LEU A 1 95 ? -11.050 -6.078 -12.916 1.00 90.94 95 LEU A O 1
ATOM 762 N N . LEU A 1 96 ? -9.313 -5.098 -13.913 1.00 92.38 96 LEU A N 1
ATOM 763 C CA . LEU A 1 96 ? -8.710 -4.643 -12.660 1.00 92.38 96 LEU A CA 1
ATOM 764 C C . LEU A 1 96 ? -8.816 -3.131 -12.538 1.00 92.38 96 LEU A C 1
ATOM 766 O O . LEU A 1 96 ? -8.287 -2.401 -13.373 1.00 92.38 96 LEU A O 1
ATOM 770 N N . ILE A 1 97 ? -9.463 -2.673 -11.471 1.00 94.06 97 ILE A N 1
ATOM 771 C CA . ILE A 1 97 ? -9.459 -1.268 -11.076 1.00 94.06 97 ILE A CA 1
ATOM 772 C C . ILE A 1 97 ? -8.325 -1.082 -10.075 1.00 94.06 97 ILE A C 1
ATOM 774 O O . ILE A 1 97 ? -8.455 -1.399 -8.889 1.00 94.06 97 ILE A O 1
ATOM 778 N N . GLU A 1 98 ? -7.187 -0.626 -10.586 1.00 92.06 98 GLU A N 1
ATOM 779 C CA . GLU A 1 98 ? -5.980 -0.413 -9.798 1.00 92.06 98 GLU A CA 1
ATOM 780 C C . GLU A 1 98 ? -6.009 0.939 -9.082 1.00 92.06 98 GLU A C 1
ATOM 782 O O . GLU A 1 98 ? -6.381 1.967 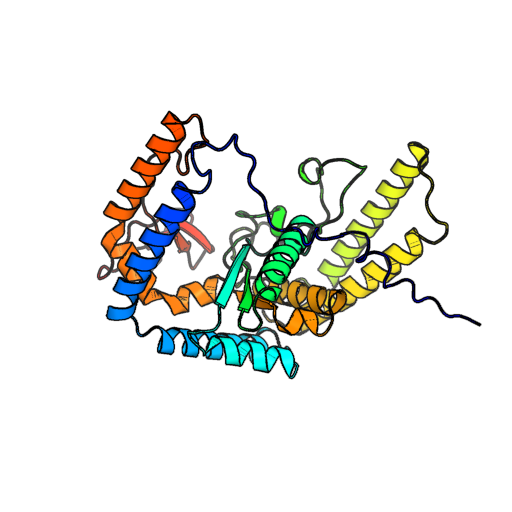-9.651 1.00 92.06 98 GLU A O 1
ATOM 787 N N . MET A 1 99 ? -5.543 0.947 -7.838 1.00 91.00 99 MET A N 1
ATOM 788 C CA . MET A 1 99 ? -5.025 2.152 -7.208 1.00 91.00 99 MET A CA 1
ATOM 789 C C . MET A 1 99 ? -3.745 1.847 -6.451 1.00 91.00 99 MET A C 1
ATOM 791 O O . MET A 1 99 ? -3.548 0.755 -5.921 1.00 91.00 99 MET A O 1
ATOM 795 N N . ALA A 1 100 ? -2.911 2.864 -6.340 1.00 89.12 100 ALA A N 1
ATOM 796 C CA . ALA A 1 100 ? -1.639 2.798 -5.660 1.00 89.12 100 ALA A CA 1
ATOM 797 C C . ALA A 1 100 ? -1.595 3.827 -4.535 1.00 89.12 100 ALA A C 1
ATOM 799 O O . ALA A 1 100 ? -2.018 4.970 -4.708 1.00 89.12 100 ALA A O 1
ATOM 800 N N . HIS A 1 101 ? -1.056 3.426 -3.388 1.00 85.62 101 HIS A N 1
ATOM 801 C CA . HIS A 1 101 ? -0.757 4.350 -2.309 1.00 85.62 101 HIS A CA 1
ATOM 802 C C . HIS A 1 101 ? 0.528 3.966 -1.578 1.00 85.62 101 HIS A C 1
ATOM 804 O O . HIS A 1 101 ? 0.913 2.803 -1.523 1.00 85.62 101 HIS A O 1
ATOM 810 N N . ASP A 1 102 ? 1.169 4.936 -0.935 1.00 82.56 102 ASP A N 1
ATOM 811 C CA . ASP A 1 102 ? 2.504 4.816 -0.354 1.00 82.56 102 ASP A CA 1
ATOM 812 C C . ASP A 1 102 ? 2.619 3.889 0.879 1.00 82.56 102 ASP A C 1
ATOM 814 O O . ASP A 1 102 ? 3.694 3.755 1.452 1.00 82.56 102 ASP A O 1
ATOM 818 N N . GLY A 1 103 ? 1.542 3.214 1.293 1.00 71.50 103 GLY A N 1
ATOM 819 C CA . GLY A 1 103 ? 1.525 2.333 2.465 1.00 71.50 103 GLY A CA 1
ATOM 820 C C . GLY A 1 103 ? 1.375 3.080 3.776 1.00 71.50 103 GLY A C 1
ATOM 821 O O . GLY A 1 103 ? 2.337 3.232 4.516 1.00 71.50 103 GLY A O 1
ATOM 822 N N . GLN A 1 104 ? 0.155 3.545 4.050 1.00 82.50 104 GLN A N 1
ATOM 823 C CA . GLN A 1 104 ? -0.181 4.335 5.236 1.00 82.50 104 GLN A CA 1
ATOM 824 C C . GLN A 1 104 ? -0.993 3.527 6.235 1.00 82.50 104 GLN A C 1
ATOM 826 O O . GLN A 1 104 ? -1.736 2.622 5.846 1.00 82.50 104 GLN A O 1
ATOM 831 N N . LEU A 1 105 ? -0.925 3.922 7.507 1.00 86.06 105 LEU A N 1
ATOM 832 C CA . LEU A 1 105 ? -1.994 3.599 8.442 1.00 86.06 105 LEU A CA 1
ATOM 833 C C . LEU A 1 105 ? -3.340 4.067 7.868 1.00 86.06 105 LEU A C 1
ATOM 835 O O . LEU A 1 105 ? -3.393 5.093 7.179 1.00 86.06 105 LEU A O 1
ATOM 839 N N . PRO A 1 106 ? -4.437 3.350 8.154 1.00 77.50 106 PRO A N 1
ATOM 840 C CA . PRO A 1 106 ? -5.737 3.756 7.664 1.00 77.50 106 PRO A CA 1
ATOM 841 C C . PRO A 1 106 ? -6.109 5.179 8.094 1.00 77.50 106 PRO A C 1
ATOM 843 O O . PRO A 1 106 ? -6.069 5.533 9.275 1.00 77.50 106 PRO A O 1
ATOM 846 N N . HIS A 1 107 ? -6.504 5.994 7.118 1.00 79.44 107 HIS A N 1
ATOM 847 C CA . HIS A 1 107 ? -7.124 7.298 7.329 1.00 79.44 107 HIS A CA 1
ATOM 848 C C . HIS A 1 107 ? -8.169 7.569 6.249 1.00 79.44 107 HIS A C 1
ATOM 850 O O . HIS A 1 107 ? -8.208 6.890 5.220 1.00 79.44 107 HIS A O 1
ATOM 856 N N . LEU A 1 108 ? -9.029 8.559 6.492 1.00 75.56 108 LEU A N 1
ATOM 857 C CA . LEU A 1 108 ? -10.217 8.812 5.676 1.00 75.56 108 LEU A CA 1
ATOM 858 C C . LEU A 1 108 ? -9.908 9.001 4.184 1.00 75.56 108 LEU A C 1
ATOM 860 O O . LEU A 1 108 ? -10.665 8.515 3.347 1.00 75.56 108 LEU A O 1
ATOM 864 N N . GLY A 1 109 ? -8.811 9.682 3.842 1.00 75.94 109 GLY A N 1
ATOM 865 C CA . GLY A 1 109 ? -8.433 9.923 2.449 1.00 75.94 109 GLY A CA 1
ATOM 866 C C . GLY A 1 109 ? -8.141 8.624 1.697 1.00 75.94 109 GLY A C 1
ATOM 867 O O . GLY A 1 109 ? -8.676 8.413 0.609 1.00 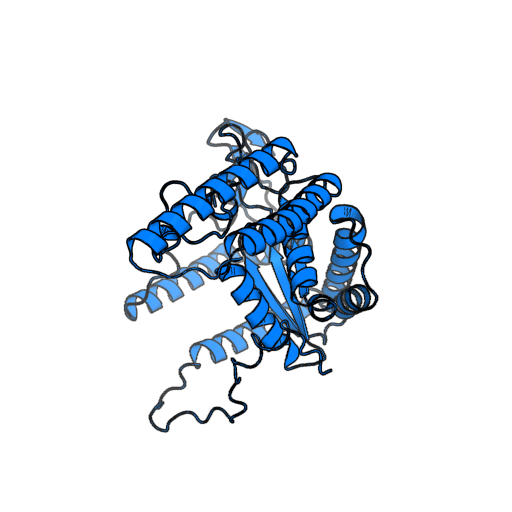75.94 109 GLY A O 1
ATOM 868 N N . ILE A 1 110 ? -7.368 7.724 2.310 1.00 81.31 110 ILE A N 1
ATOM 869 C CA . ILE A 1 110 ? -7.018 6.427 1.709 1.00 81.31 110 ILE A CA 1
ATOM 870 C C . ILE A 1 110 ? -8.221 5.510 1.656 1.00 81.31 110 ILE A C 1
ATOM 872 O O . ILE A 1 110 ? -8.495 4.912 0.620 1.00 81.31 110 ILE A O 1
ATOM 876 N N . VAL A 1 111 ? -8.982 5.444 2.749 1.00 86.25 111 VAL A N 1
ATOM 877 C CA . VAL A 1 111 ? -10.175 4.601 2.803 1.00 86.25 111 VAL A CA 1
ATOM 878 C C . VAL A 1 111 ? -11.165 5.016 1.716 1.00 86.25 111 VAL A C 1
ATOM 880 O O . VAL A 1 111 ? -11.663 4.174 0.974 1.00 86.25 111 VAL A O 1
ATOM 883 N N . ARG A 1 112 ? -11.389 6.324 1.541 1.00 87.38 112 ARG A N 1
ATOM 884 C CA . ARG A 1 112 ? -12.277 6.850 0.498 1.00 87.38 112 ARG A CA 1
ATOM 885 C C . ARG A 1 112 ? -11.796 6.515 -0.913 1.00 87.38 112 ARG A C 1
ATOM 887 O O . ARG A 1 112 ? -12.638 6.269 -1.773 1.00 87.38 112 ARG A O 1
ATOM 894 N N . LEU A 1 113 ? -10.487 6.535 -1.170 1.00 88.69 113 LEU A N 1
ATOM 895 C CA . LEU A 1 113 ? -9.936 6.167 -2.476 1.00 88.69 113 LEU A CA 1
ATOM 896 C C . LEU A 1 113 ? -10.284 4.714 -2.825 1.00 88.69 113 LEU A C 1
ATOM 898 O O . LEU A 1 113 ? -10.831 4.463 -3.898 1.00 88.69 113 LEU A O 1
ATOM 902 N N . VAL A 1 114 ? -10.055 3.792 -1.888 1.00 91.88 114 VAL A N 1
ATOM 903 C CA . VAL A 1 114 ? -10.354 2.365 -2.075 1.00 91.88 114 VAL A CA 1
ATOM 904 C C . VAL A 1 114 ? -11.847 2.123 -2.246 1.00 91.88 114 VAL A C 1
ATOM 906 O O . VAL A 1 114 ? -12.240 1.442 -3.187 1.00 91.88 114 VAL A O 1
ATOM 909 N N . LEU A 1 115 ? -12.692 2.750 -1.422 1.00 92.00 115 LEU A N 1
ATOM 910 C CA . LEU A 1 115 ? -14.148 2.628 -1.553 1.00 92.00 115 LEU A CA 1
ATOM 911 C C . LEU A 1 115 ? -14.666 3.141 -2.903 1.00 92.00 115 LEU A C 1
ATOM 913 O O . LEU A 1 115 ? -15.582 2.557 -3.470 1.00 92.00 115 LEU A O 1
ATOM 917 N N . LYS A 1 116 ? -14.089 4.221 -3.447 1.00 93.12 116 LYS A N 1
ATOM 918 C CA . LYS A 1 116 ? -14.473 4.729 -4.774 1.00 93.12 116 LYS A CA 1
ATOM 919 C C . LYS A 1 116 ? -14.118 3.745 -5.881 1.00 93.12 116 LYS A C 1
ATOM 921 O O . LYS A 1 116 ? -14.921 3.519 -6.778 1.00 93.12 116 LYS A O 1
ATOM 926 N N . ALA A 1 117 ? -12.919 3.188 -5.835 1.00 92.81 117 ALA A N 1
ATOM 927 C CA . ALA A 1 117 ? -12.473 2.251 -6.848 1.00 92.81 117 ALA A CA 1
ATOM 928 C C . ALA A 1 117 ? -13.189 0.894 -6.748 1.00 92.81 117 ALA A C 1
ATOM 930 O O . ALA A 1 117 ? -13.497 0.302 -7.778 1.00 92.81 117 ALA A O 1
ATOM 931 N N . ASP A 1 118 ? -13.536 0.447 -5.540 1.00 93.19 118 ASP A N 1
ATOM 932 C CA . ASP A 1 118 ? -14.431 -0.694 -5.328 1.00 93.19 118 ASP A CA 1
ATOM 933 C C . ASP A 1 118 ? -15.849 -0.416 -5.841 1.00 93.19 118 ASP A C 1
ATOM 935 O O . ASP A 1 118 ? -16.418 -1.243 -6.549 1.00 93.19 118 ASP A O 1
ATOM 939 N N . ALA A 1 119 ? -16.390 0.785 -5.620 1.00 91.75 119 ALA A N 1
ATOM 940 C CA . ALA A 1 119 ? -17.671 1.176 -6.207 1.00 91.75 119 ALA A CA 1
ATOM 941 C C . ALA A 1 119 ? -17.650 1.151 -7.748 1.00 91.75 119 ALA A C 1
ATOM 943 O O . ALA A 1 119 ? -18.627 0.717 -8.356 1.00 91.75 119 ALA A O 1
ATOM 944 N N . ILE A 1 120 ? -16.542 1.566 -8.378 1.00 90.81 120 ILE A N 1
ATOM 945 C CA . ILE A 1 120 ? -16.348 1.457 -9.835 1.00 90.81 120 ILE A CA 1
ATOM 946 C C . ILE A 1 120 ? -16.263 -0.014 -10.253 1.00 90.81 120 ILE A C 1
ATOM 948 O O . ILE A 1 120 ? -16.955 -0.419 -11.183 1.00 90.81 120 ILE A O 1
ATOM 952 N N . ALA A 1 121 ? -15.465 -0.831 -9.559 1.00 90.81 121 ALA A N 1
ATOM 953 C CA . ALA A 1 121 ? -15.340 -2.253 -9.864 1.00 90.81 121 ALA A CA 1
ATOM 954 C C . ALA A 1 121 ? -16.697 -2.969 -9.760 1.00 90.81 121 ALA A C 1
ATOM 956 O O . ALA A 1 121 ? -17.051 -3.747 -10.634 1.00 90.81 121 ALA A O 1
ATOM 957 N N . ARG A 1 122 ? -17.534 -2.646 -8.770 1.00 89.12 122 ARG A N 1
ATOM 958 C CA . ARG A 1 122 ? -18.881 -3.232 -8.626 1.00 89.12 122 ARG A CA 1
ATOM 959 C C . ARG A 1 122 ? -19.834 -2.939 -9.787 1.00 89.12 122 ARG A C 1
ATOM 961 O O . ARG A 1 122 ? -20.859 -3.612 -9.892 1.00 89.12 122 ARG A O 1
ATOM 968 N N . MET A 1 123 ? -19.525 -1.974 -10.655 1.00 89.94 123 MET A N 1
ATOM 969 C CA . MET A 1 123 ? -20.309 -1.729 -11.870 1.00 89.94 123 MET A CA 1
ATOM 970 C C . MET A 1 123 ? -20.183 -2.879 -12.884 1.00 89.94 123 MET A C 1
ATOM 972 O O . MET A 1 123 ? -21.071 -3.037 -13.720 1.00 89.94 123 MET A O 1
ATOM 976 N N . ASP A 1 124 ? -19.137 -3.708 -12.780 1.00 86.81 124 ASP A N 1
ATOM 977 C CA . ASP A 1 124 ? -18.936 -4.908 -13.591 1.00 86.81 124 ASP A CA 1
ATOM 978 C C . ASP A 1 124 ? -18.664 -6.134 -12.700 1.00 86.81 124 ASP A C 1
ATOM 980 O O . ASP A 1 124 ? -17.729 -6.188 -11.903 1.00 86.81 124 ASP A O 1
ATOM 984 N N . ARG A 1 125 ? -19.462 -7.194 -12.868 1.00 85.81 125 ARG A N 1
ATOM 985 C CA . ARG A 1 125 ? -19.312 -8.442 -12.100 1.00 85.81 125 ARG A CA 1
ATOM 986 C C . ARG A 1 125 ? -17.963 -9.131 -12.325 1.00 85.81 125 ARG A C 1
ATOM 988 O O . ARG A 1 125 ? -17.524 -9.881 -11.449 1.00 85.81 125 ARG A O 1
ATOM 995 N N . LYS A 1 126 ? -17.309 -8.886 -13.462 1.00 88.44 126 LYS A N 1
ATOM 996 C CA . LYS A 1 126 ? -15.977 -9.404 -13.792 1.00 88.44 126 LYS A CA 1
ATOM 997 C C . LYS A 1 126 ? -14.843 -8.504 -13.297 1.00 88.44 126 LYS A C 1
ATOM 999 O O . LYS A 1 126 ? -13.690 -8.862 -13.506 1.00 88.44 126 LYS A O 1
ATOM 1004 N N . ALA A 1 127 ? -15.130 -7.368 -12.658 1.00 92.94 127 ALA A N 1
ATOM 1005 C CA . ALA A 1 127 ? -14.089 -6.456 -12.205 1.00 92.94 127 ALA A CA 1
ATOM 1006 C C . ALA A 1 127 ? -13.694 -6.667 -10.740 1.00 92.94 127 ALA A C 1
ATOM 1008 O O . ALA A 1 127 ? -14.540 -6.908 -9.877 1.00 92.94 127 ALA A O 1
ATOM 1009 N N . LEU A 1 128 ? -12.405 -6.537 -10.450 1.00 96.56 128 LEU A N 1
ATOM 1010 C CA . LEU A 1 128 ? -11.848 -6.574 -9.101 1.00 96.56 128 LEU A CA 1
ATOM 1011 C C . LEU A 1 128 ? -11.142 -5.266 -8.787 1.00 96.56 128 LEU A C 1
ATOM 1013 O O . LEU A 1 128 ? -10.663 -4.563 -9.681 1.00 96.56 128 LEU A O 1
ATOM 1017 N N . THR A 1 129 ? -11.017 -4.986 -7.499 1.00 97.00 129 THR A N 1
ATOM 1018 C CA . THR A 1 129 ? -10.224 -3.866 -7.023 1.00 97.00 129 THR A CA 1
ATOM 1019 C C . THR A 1 129 ? -8.838 -4.340 -6.631 1.00 97.00 129 THR A C 1
ATOM 1021 O O . THR A 1 129 ? -8.697 -5.250 -5.817 1.00 97.00 129 THR A O 1
ATOM 1024 N N . LEU A 1 130 ? -7.811 -3.700 -7.189 1.00 96.19 130 LEU A N 1
ATOM 1025 C CA . LEU A 1 130 ? -6.420 -3.968 -6.852 1.00 96.19 130 LEU A CA 1
ATOM 1026 C C . LEU A 1 130 ? -5.845 -2.777 -6.088 1.00 96.19 130 LEU A C 1
ATOM 1028 O O . LEU A 1 130 ? -5.609 -1.717 -6.665 1.00 96.19 130 LEU A O 1
ATOM 1032 N N . TYR A 1 131 ? -5.627 -2.947 -4.787 1.00 95.56 131 TYR A N 1
ATOM 1033 C CA . TYR A 1 131 ? -5.027 -1.923 -3.948 1.00 95.56 131 TYR A CA 1
ATOM 1034 C C . TYR A 1 131 ? -3.540 -2.212 -3.720 1.00 95.56 131 TYR A C 1
ATOM 1036 O O . TYR A 1 131 ? -3.158 -3.111 -2.966 1.00 95.56 131 TYR A O 1
ATOM 1044 N N . LEU A 1 132 ? -2.696 -1.425 -4.388 1.00 94.62 132 LEU A N 1
ATOM 1045 C CA . LEU A 1 132 ? -1.245 -1.526 -4.340 1.00 94.62 132 LEU A CA 1
ATOM 1046 C C . LEU A 1 132 ? -0.668 -0.650 -3.237 1.00 94.62 132 LEU A C 1
ATOM 1048 O O . LEU A 1 132 ? -0.833 0.570 -3.229 1.00 94.62 132 LEU A O 1
ATOM 1052 N N . ILE A 1 133 ? 0.054 -1.280 -2.319 1.00 93.56 133 ILE A N 1
ATOM 1053 C CA . ILE A 1 133 ? 0.545 -0.647 -1.101 1.00 93.56 133 ILE A CA 1
ATOM 1054 C C . ILE A 1 133 ? 2.073 -0.569 -1.146 1.00 93.56 133 ILE A C 1
ATOM 1056 O O . ILE A 1 133 ? 2.776 -1.573 -1.272 1.00 93.56 133 ILE A O 1
ATOM 1060 N N . GLY A 1 134 ? 2.600 0.649 -1.046 1.00 92.31 134 GLY A N 1
ATOM 1061 C CA . GLY A 1 134 ? 4.017 0.982 -1.142 1.00 92.31 134 GLY A CA 1
ATOM 1062 C C . GLY A 1 134 ? 4.849 0.529 0.061 1.00 92.31 134 GLY A C 1
ATOM 1063 O O . GLY A 1 134 ? 5.321 1.331 0.857 1.00 92.31 134 GLY A O 1
ATOM 1064 N N . ASN A 1 135 ? 5.130 -0.765 0.173 1.00 92.81 135 ASN A N 1
ATOM 1065 C CA . ASN A 1 135 ? 6.033 -1.300 1.202 1.00 92.81 135 ASN A CA 1
ATOM 1066 C C . ASN A 1 135 ? 7.530 -0.982 0.958 1.00 92.81 135 ASN A C 1
ATOM 1068 O O . ASN A 1 135 ? 8.370 -1.267 1.814 1.00 92.81 135 ASN A O 1
ATOM 1072 N N . HIS A 1 136 ? 7.881 -0.378 -0.182 1.00 90.62 136 HIS A N 1
ATOM 1073 C CA . HIS A 1 136 ? 9.240 0.082 -0.498 1.00 90.62 136 HIS A CA 1
ATOM 1074 C C . HIS A 1 136 ? 9.564 1.478 0.062 1.00 90.62 136 HIS A C 1
ATOM 1076 O O . HIS A 1 136 ? 10.728 1.884 0.047 1.00 90.62 136 HIS A O 1
ATOM 1082 N N . TYR A 1 137 ? 8.567 2.225 0.550 1.00 91.75 137 TYR A N 1
ATOM 1083 C CA . TYR A 1 137 ? 8.799 3.540 1.140 1.00 91.75 137 TYR A CA 1
ATOM 1084 C C . TYR A 1 137 ? 9.519 3.450 2.487 1.00 91.75 137 TYR A C 1
ATOM 1086 O O . TYR A 1 137 ? 9.502 2.424 3.163 1.00 91.75 137 TYR A O 1
ATOM 1094 N N . THR A 1 138 ? 10.173 4.547 2.864 1.00 92.50 138 THR A N 1
ATOM 1095 C CA . THR A 1 138 ? 10.881 4.705 4.138 1.00 92.50 138 THR A CA 1
ATOM 1096 C C . THR A 1 138 ? 10.202 5.789 4.973 1.00 92.50 138 THR A C 1
ATOM 1098 O O . THR A 1 138 ? 9.482 6.642 4.444 1.00 92.50 138 THR A O 1
ATOM 1101 N N . ALA A 1 139 ? 10.474 5.808 6.279 1.00 91.06 139 ALA A N 1
ATOM 1102 C CA . ALA A 1 139 ? 9.940 6.838 7.169 1.00 91.06 139 ALA A CA 1
ATOM 1103 C C . ALA A 1 139 ? 10.470 8.248 6.841 1.00 91.06 139 ALA A C 1
ATOM 1105 O O . ALA A 1 139 ? 9.800 9.229 7.136 1.00 91.06 139 ALA A O 1
ATOM 1106 N N . GLU A 1 140 ? 11.659 8.364 6.244 1.00 90.44 140 GLU A N 1
ATOM 1107 C CA . GLU A 1 140 ? 12.180 9.642 5.744 1.00 90.44 140 GLU A CA 1
ATOM 1108 C C . GLU A 1 140 ? 11.440 10.102 4.481 1.00 90.44 140 GLU A C 1
ATOM 1110 O O . GLU A 1 140 ? 11.149 11.284 4.333 1.00 90.44 140 GLU A O 1
ATOM 1115 N N . MET A 1 141 ? 11.124 9.177 3.571 1.00 88.81 141 MET A N 1
ATOM 1116 C CA . MET A 1 141 ? 10.478 9.506 2.297 1.00 88.81 141 MET A CA 1
ATOM 1117 C C . MET A 1 141 ? 9.010 9.894 2.459 1.00 88.81 141 MET A C 1
ATOM 1119 O O . MET A 1 141 ? 8.514 10.727 1.697 1.00 88.81 141 MET A O 1
ATOM 1123 N N . ARG A 1 142 ? 8.325 9.225 3.392 1.00 86.44 142 ARG A N 1
ATOM 1124 C CA . ARG A 1 142 ? 6.885 9.344 3.635 1.00 86.44 142 ARG A CA 1
ATOM 1125 C C . ARG A 1 142 ? 6.564 9.233 5.133 1.00 86.44 142 ARG A C 1
ATOM 1127 O O . ARG A 1 142 ? 5.950 8.255 5.568 1.00 86.44 142 ARG A O 1
ATOM 1134 N N . PRO A 1 143 ? 7.003 10.188 5.972 1.00 85.12 143 PRO A N 1
ATOM 1135 C CA . PRO A 1 143 ? 6.751 10.155 7.418 1.00 85.12 143 PRO A CA 1
ATOM 1136 C C . PRO A 1 143 ? 5.257 10.157 7.775 1.00 85.12 143 PRO A C 1
ATOM 1138 O O . PRO A 1 143 ? 4.864 9.662 8.833 1.00 85.12 143 PRO A O 1
ATOM 1141 N N . GLU A 1 144 ? 4.420 10.720 6.909 1.00 83.62 144 GLU A N 1
ATOM 1142 C CA . GLU A 1 144 ? 2.963 10.743 7.001 1.00 83.62 144 GLU A CA 1
ATOM 1143 C C . GLU A 1 144 ? 2.326 9.360 6.979 1.00 83.62 144 GLU A C 1
ATOM 1145 O O . GLU A 1 144 ? 1.285 9.165 7.598 1.00 83.62 144 GLU A O 1
ATOM 1150 N N . ASN A 1 145 ? 2.992 8.374 6.386 1.00 83.00 145 ASN A N 1
ATOM 1151 C CA . ASN A 1 145 ? 2.479 7.014 6.313 1.00 83.00 145 ASN A CA 1
ATOM 1152 C C . ASN A 1 145 ? 2.341 6.341 7.674 1.00 83.00 145 ASN A C 1
ATOM 1154 O O . ASN A 1 145 ? 1.530 5.438 7.858 1.00 83.00 145 ASN A O 1
ATOM 1158 N N . LEU A 1 146 ? 3.121 6.805 8.644 1.00 89.12 146 LEU A N 1
ATOM 1159 C CA . LEU A 1 146 ? 3.102 6.286 10.001 1.00 89.12 146 LEU A CA 1
ATOM 1160 C C . LEU A 1 146 ? 2.083 7.012 10.886 1.00 89.12 146 LEU A C 1
ATOM 1162 O O . LEU A 1 146 ? 1.944 6.636 12.048 1.00 89.12 146 LEU A O 1
ATOM 1166 N N . ARG A 1 147 ? 1.409 8.058 10.382 1.00 88.44 147 ARG A N 1
ATOM 1167 C CA . ARG A 1 147 ? 0.421 8.847 11.131 1.00 88.44 147 ARG A CA 1
ATOM 1168 C C . ARG A 1 147 ? -0.913 8.119 11.172 1.00 88.44 147 ARG A C 1
ATOM 1170 O O . ARG A 1 147 ? -1.419 7.684 10.146 1.00 88.44 147 ARG A O 1
ATOM 1177 N N . PHE A 1 148 ? -1.501 8.024 12.354 1.00 85.88 148 PHE A N 1
ATOM 1178 C CA . PHE A 1 148 ? -2.854 7.521 12.522 1.00 85.88 148 PHE A CA 1
ATOM 1179 C C . PHE A 1 148 ? -3.848 8.619 12.131 1.00 85.88 148 PHE A C 1
ATOM 1181 O O . PHE A 1 148 ? -3.714 9.763 12.570 1.00 85.88 148 PHE A O 1
ATOM 1188 N N . GLY A 1 149 ? -4.843 8.276 11.311 1.00 75.19 149 GLY A N 1
ATOM 1189 C CA . GLY A 1 149 ? -5.822 9.211 10.755 1.00 75.19 149 GLY A CA 1
ATOM 1190 C C . GLY A 1 149 ? -6.846 9.751 11.754 1.00 75.19 149 GLY A C 1
ATOM 1191 O O . GLY A 1 149 ? -8.033 9.481 11.601 1.00 75.19 149 GLY A O 1
ATOM 1192 N N . ALA A 1 150 ? -6.411 10.515 12.757 1.00 70.19 150 ALA A N 1
ATOM 1193 C CA . ALA A 1 150 ? -7.282 11.220 13.695 1.00 70.19 150 ALA A CA 1
ATOM 1194 C C . ALA A 1 150 ? -7.289 12.734 13.382 1.00 70.19 150 ALA A C 1
ATOM 1196 O O . ALA A 1 150 ? -6.255 13.382 13.567 1.00 70.19 150 ALA A O 1
ATOM 1197 N N . PRO A 1 151 ? -8.405 13.322 12.904 1.00 64.31 151 PRO A N 1
ATOM 1198 C CA . PRO A 1 151 ? -8.487 14.767 12.677 1.00 64.31 151 PRO A CA 1
ATOM 1199 C C . PRO A 1 151 ? -8.426 15.554 14.002 1.00 64.31 151 PRO A C 1
ATOM 1201 O O . PRO A 1 151 ? -8.867 15.060 15.042 1.00 64.31 151 PRO A O 1
ATOM 1204 N N . LEU A 1 152 ? -7.899 16.786 13.972 1.00 64.75 152 LEU A N 1
ATOM 1205 C CA . LEU A 1 152 ? -7.889 17.724 15.107 1.00 64.75 152 LEU A CA 1
ATOM 1206 C C . LEU A 1 152 ? -8.904 18.849 14.913 1.00 64.75 152 LEU A C 1
ATOM 1208 O O . LEU A 1 152 ? -8.979 19.383 13.816 1.00 64.75 152 LEU A O 1
ATOM 1212 N N . LYS A 1 153 ? -9.552 19.290 16.005 1.00 62.34 153 LYS A N 1
ATOM 1213 C CA . LYS A 1 153 ? -10.073 20.667 16.206 1.00 62.34 153 LYS A CA 1
ATOM 1214 C C . LYS A 1 153 ? -10.846 21.298 15.025 1.00 62.34 153 LYS A C 1
ATOM 1216 O O . LYS A 1 153 ? -10.716 22.495 14.789 1.00 62.34 153 LYS A O 1
ATOM 1221 N N . GLY A 1 154 ? -11.546 20.498 14.219 1.00 55.44 154 GLY A N 1
ATOM 1222 C CA . GLY A 1 154 ? -12.164 20.954 12.964 1.00 55.44 154 GLY A CA 1
ATOM 1223 C C . GLY A 1 154 ? -11.198 21.510 11.896 1.00 55.44 154 GLY A C 1
ATOM 1224 O O . GLY A 1 154 ? -11.669 22.006 10.878 1.00 55.44 154 GLY A O 1
ATOM 1225 N N . GLY A 1 155 ? -9.879 21.439 12.111 1.00 58.25 155 GLY A N 1
ATOM 1226 C CA . GLY A 1 155 ? -8.831 21.932 11.213 1.00 58.25 155 GLY A CA 1
ATOM 1227 C C . GLY A 1 155 ? -8.336 20.874 10.226 1.00 58.25 155 GLY A C 1
ATOM 1228 O O . GLY A 1 155 ? -8.685 19.690 10.317 1.00 58.25 155 GLY A O 1
ATOM 1229 N N . SER A 1 156 ? -7.505 21.293 9.268 1.00 59.66 156 SER A N 1
ATOM 1230 C CA . SER A 1 156 ? -6.967 20.369 8.265 1.00 59.66 156 SER A CA 1
ATOM 1231 C C . SER A 1 156 ? -5.996 19.368 8.918 1.00 59.66 156 SER A C 1
ATOM 1233 O O . SER A 1 156 ? -5.190 19.762 9.767 1.00 59.66 156 SER A O 1
ATOM 1235 N N . PRO A 1 157 ? -5.992 18.079 8.520 1.00 60.59 157 PRO A N 1
ATOM 1236 C CA . PRO A 1 157 ? -4.980 17.105 8.948 1.00 60.59 157 PRO A CA 1
ATOM 1237 C C . PRO A 1 157 ? -3.526 17.572 8.753 1.00 60.59 157 PRO A C 1
ATOM 1239 O O . PRO A 1 157 ? -2.634 17.120 9.474 1.00 60.59 157 PRO A O 1
ATOM 1242 N N . ASP A 1 158 ? -3.291 18.491 7.814 1.00 62.66 158 ASP A N 1
ATOM 1243 C CA . ASP A 1 158 ? -1.970 19.045 7.507 1.00 62.66 158 ASP A CA 1
ATOM 1244 C C . ASP A 1 158 ? -1.466 20.051 8.557 1.00 62.66 158 ASP A C 1
ATOM 1246 O O . ASP A 1 158 ? -0.264 20.285 8.670 1.00 62.66 158 ASP A O 1
ATOM 1250 N N . GLU A 1 159 ? -2.359 20.606 9.380 1.00 67.12 159 GLU A N 1
ATOM 1251 C CA . GLU A 1 159 ? -2.039 21.625 10.393 1.00 67.12 159 GLU A CA 1
ATOM 1252 C C . GLU A 1 159 ? -1.636 21.011 11.747 1.00 67.12 159 GLU A C 1
ATOM 1254 O O . GLU A 1 159 ? -1.260 21.705 12.700 1.00 67.12 159 GLU A O 1
ATOM 1259 N N . VAL A 1 160 ? -1.691 19.681 11.859 1.00 72.50 160 VAL A N 1
ATOM 1260 C CA . VAL A 1 160 ? -1.371 18.958 13.089 1.00 72.50 160 VAL A CA 1
ATOM 1261 C C . VAL A 1 160 ? 0.146 18.904 13.299 1.00 72.50 160 VAL A C 1
ATOM 1263 O O . VAL A 1 160 ? 0.854 18.151 12.636 1.00 72.50 160 VAL A O 1
ATOM 1266 N N . LYS A 1 161 ? 0.659 19.648 14.290 1.00 71.75 161 LYS A N 1
ATOM 1267 C CA . LYS A 1 161 ? 2.104 19.693 14.612 1.00 71.75 161 LYS A CA 1
ATOM 1268 C C . LYS A 1 161 ? 2.690 18.343 15.060 1.00 71.75 161 LYS A C 1
ATOM 1270 O O . LYS A 1 161 ? 3.829 18.022 14.723 1.00 71.75 161 LYS A O 1
ATOM 1275 N N . HIS A 1 162 ? 1.936 17.551 15.827 1.00 79.44 162 HIS A N 1
ATOM 1276 C CA . HIS A 1 162 ? 2.412 16.292 16.427 1.00 79.44 162 HIS A CA 1
ATOM 1277 C C . HIS A 1 162 ? 1.377 15.162 16.302 1.00 79.44 162 HIS A C 1
ATOM 1279 O O . HIS A 1 162 ? 0.843 14.722 17.317 1.00 79.44 162 HIS A O 1
ATOM 1285 N N . PRO A 1 163 ? 1.056 14.701 15.080 1.00 82.69 163 PRO A N 1
ATOM 1286 C CA . PRO A 1 163 ? 0.017 13.696 14.874 1.00 82.69 163 PRO A CA 1
ATOM 1287 C C . PRO A 1 163 ? 0.408 12.363 15.535 1.00 82.69 163 PRO A C 1
ATOM 1289 O O . PRO A 1 163 ? 1.598 12.014 15.502 1.00 82.69 163 PRO A O 1
ATOM 1292 N N . PRO A 1 164 ? -0.554 11.596 16.093 1.00 88.81 164 PRO A N 1
ATOM 1293 C CA . PRO A 1 164 ? -0.275 10.278 16.646 1.00 88.81 164 PRO A CA 1
ATOM 1294 C C . PRO A 1 164 ? 0.329 9.415 15.551 1.00 88.81 164 PRO A C 1
ATOM 1296 O O . PRO A 1 164 ? -0.202 9.353 14.441 1.00 88.81 164 PRO A O 1
ATOM 1299 N N . LYS A 1 165 ? 1.461 8.774 15.829 1.00 91.06 165 LYS A N 1
ATOM 1300 C CA . LYS A 1 165 ? 2.152 7.977 14.816 1.00 91.06 165 LYS A CA 1
ATOM 1301 C C . LYS A 1 165 ? 2.885 6.782 15.391 1.00 91.06 165 LYS A C 1
ATOM 1303 O O . LYS A 1 165 ? 3.401 6.830 16.512 1.00 91.06 165 LYS A O 1
ATOM 1308 N N . VAL A 1 166 ? 2.994 5.735 14.578 1.00 92.31 166 VAL A N 1
ATOM 1309 C CA . VAL A 1 166 ? 3.941 4.646 14.822 1.00 92.31 166 VAL A CA 1
ATOM 1310 C C . VAL A 1 166 ? 5.352 5.228 14.766 1.00 92.31 166 VAL A C 1
ATOM 1312 O O . VAL A 1 166 ? 5.718 5.960 13.844 1.00 92.31 166 VAL A O 1
ATOM 1315 N N . ARG A 1 167 ? 6.159 4.938 15.787 1.00 89.75 167 ARG A N 1
ATOM 1316 C CA . ARG A 1 167 ? 7.522 5.464 15.878 1.00 89.75 167 ARG A CA 1
ATOM 1317 C C . ARG A 1 167 ? 8.494 4.536 15.163 1.00 89.75 167 ARG A C 1
ATOM 1319 O O . ARG A 1 167 ? 8.697 3.403 15.583 1.00 89.75 167 ARG A O 1
ATOM 1326 N N . VAL A 1 168 ? 9.162 5.068 14.146 1.00 90.81 168 VAL A N 1
ATOM 1327 C CA . VAL A 1 168 ? 10.386 4.488 13.584 1.00 90.81 168 VAL A CA 1
ATOM 1328 C C . VAL A 1 168 ? 11.561 5.326 14.081 1.00 90.81 168 VAL A C 1
ATOM 1330 O O . VAL A 1 168 ? 11.569 6.548 13.938 1.00 90.81 168 VAL A O 1
ATOM 1333 N N . GLY A 1 169 ? 12.531 4.679 14.729 1.00 88.81 169 GLY A N 1
ATOM 1334 C CA . GLY A 1 169 ? 13.705 5.360 15.276 1.00 88.81 169 GLY A CA 1
ATOM 1335 C C . GLY A 1 169 ? 14.573 5.991 14.183 1.00 88.81 169 GLY A C 1
ATOM 1336 O O . GLY A 1 169 ? 14.670 5.456 13.080 1.00 88.81 169 GLY A O 1
ATOM 1337 N N . LYS A 1 170 ? 15.258 7.098 14.506 1.00 89.69 170 LYS A N 1
ATOM 1338 C CA . LYS A 1 170 ? 16.109 7.854 13.563 1.00 89.69 170 LYS A CA 1
ATOM 1339 C C . LYS A 1 170 ? 17.159 6.980 12.866 1.00 89.69 170 LYS A C 1
ATOM 1341 O O . LYS A 1 170 ? 17.397 7.151 11.682 1.00 89.69 170 LYS A O 1
ATOM 1346 N N . ALA A 1 171 ? 17.733 6.001 13.566 1.00 89.00 171 ALA A N 1
ATOM 1347 C CA . ALA A 1 171 ? 18.710 5.071 12.991 1.00 89.00 171 ALA A CA 1
ATOM 1348 C C . ALA A 1 171 ? 18.149 4.205 11.844 1.00 89.00 171 ALA A C 1
ATOM 1350 O O . ALA A 1 171 ? 18.909 3.649 11.061 1.00 89.00 171 ALA A O 1
ATOM 1351 N N . ARG A 1 172 ? 16.821 4.081 11.747 1.00 91.38 172 ARG A N 1
ATOM 1352 C CA . ARG A 1 172 ? 16.117 3.249 10.768 1.00 91.38 172 ARG A CA 1
ATOM 1353 C C . ARG A 1 172 ? 15.231 4.062 9.819 1.00 91.38 172 ARG A C 1
ATOM 1355 O O . ARG A 1 172 ? 14.424 3.488 9.096 1.00 91.38 172 ARG A O 1
ATOM 1362 N N . SER A 1 173 ? 15.361 5.392 9.798 1.00 92.38 173 SER A N 1
ATOM 1363 C CA . SER A 1 173 ? 14.496 6.262 8.985 1.00 92.38 173 SER A CA 1
ATOM 1364 C C . SER A 1 173 ? 14.618 6.015 7.481 1.00 92.38 173 SER A C 1
ATOM 1366 O O . SER A 1 173 ? 13.670 6.277 6.745 1.00 92.38 173 SER A O 1
ATOM 1368 N N . HIS A 1 174 ? 15.763 5.498 7.033 1.00 93.12 174 HIS A N 1
ATOM 1369 C CA . HIS A 1 174 ? 16.043 5.191 5.629 1.00 93.12 174 HIS A CA 1
ATOM 1370 C C . HIS A 1 174 ? 15.738 3.742 5.254 1.00 93.12 174 HIS A C 1
ATOM 1372 O O . HIS A 1 174 ? 15.881 3.386 4.092 1.00 93.12 174 HIS A O 1
ATOM 1378 N N . THR A 1 175 ? 15.348 2.899 6.208 1.00 93.50 175 THR A N 1
ATOM 1379 C CA . THR A 1 175 ? 15.031 1.499 5.934 1.00 93.50 175 THR A CA 1
ATOM 1380 C C . THR A 1 175 ? 13.619 1.403 5.348 1.00 93.50 175 THR A C 1
ATOM 1382 O O . THR A 1 175 ? 12.679 1.908 5.969 1.00 93.50 175 THR A O 1
ATOM 1385 N N . PRO A 1 176 ? 13.442 0.777 4.169 1.00 93.44 176 PRO A N 1
ATOM 1386 C CA . PRO A 1 176 ? 12.128 0.462 3.620 1.00 93.44 176 PRO A CA 1
ATOM 1387 C C . PRO A 1 176 ? 11.233 -0.289 4.601 1.00 93.44 176 PRO A C 1
ATOM 1389 O O . PRO A 1 176 ? 11.710 -1.150 5.342 1.00 93.44 176 PRO A O 1
ATOM 1392 N N . PHE A 1 177 ? 9.927 -0.022 4.569 1.00 94.19 177 PHE A N 1
ATOM 1393 C CA . PHE A 1 177 ? 8.959 -0.668 5.459 1.00 94.19 177 PHE A CA 1
ATOM 1394 C C . PHE A 1 177 ? 8.994 -2.198 5.352 1.00 94.19 177 PHE A C 1
ATOM 1396 O O . PHE A 1 177 ? 8.919 -2.876 6.374 1.00 94.19 177 PHE A O 1
ATOM 1403 N N . ARG A 1 178 ? 9.224 -2.750 4.154 1.00 93.62 178 ARG A N 1
ATOM 1404 C CA . ARG A 1 178 ? 9.398 -4.199 3.936 1.00 93.62 178 ARG A CA 1
ATOM 1405 C C . ARG A 1 178 ? 10.577 -4.837 4.686 1.00 93.62 178 ARG A C 1
ATOM 1407 O O . ARG A 1 178 ? 10.623 -6.052 4.812 1.00 93.62 178 ARG A O 1
ATOM 1414 N N . TRP A 1 179 ? 11.536 -4.046 5.167 1.00 93.75 179 TRP A N 1
ATOM 1415 C CA . TRP A 1 179 ? 12.712 -4.524 5.912 1.00 93.75 179 TRP A CA 1
ATOM 1416 C C . TRP A 1 179 ? 12.718 -4.076 7.378 1.00 93.75 179 TRP A C 1
ATOM 1418 O O . TRP A 1 179 ? 13.657 -4.355 8.123 1.00 93.75 179 TRP A O 1
ATOM 1428 N N . LEU A 1 180 ? 11.678 -3.366 7.815 1.00 94.62 180 LEU A N 1
ATOM 1429 C CA . LEU A 1 180 ? 11.476 -3.022 9.216 1.00 94.62 180 LEU A CA 1
ATOM 1430 C C . LEU A 1 180 ? 10.650 -4.104 9.895 1.00 94.62 180 LEU A C 1
ATOM 1432 O O . LEU A 1 180 ? 9.761 -4.670 9.279 1.00 94.62 180 LEU A O 1
ATOM 1436 N N . ARG A 1 181 ? 10.899 -4.362 11.180 1.00 96.25 181 ARG A N 1
ATOM 1437 C CA . ARG A 1 181 ? 10.011 -5.220 11.980 1.00 96.25 181 ARG A CA 1
ATOM 1438 C C . ARG A 1 181 ? 8.654 -4.534 12.203 1.00 96.25 181 ARG A C 1
ATOM 1440 O O . ARG A 1 181 ? 8.631 -3.298 12.243 1.00 96.25 181 ARG A O 1
ATOM 1447 N N . PRO A 1 182 ? 7.562 -5.295 12.404 1.00 96.62 182 PRO A N 1
ATOM 1448 C CA . PRO A 1 182 ? 6.278 -4.737 12.810 1.00 96.62 182 PRO A CA 1
ATOM 1449 C C . PRO A 1 182 ? 6.393 -3.944 14.124 1.00 96.62 182 PRO A C 1
ATOM 1451 O O . PRO A 1 182 ? 7.365 -4.114 14.876 1.00 96.62 182 PRO A O 1
ATOM 1454 N N . PRO A 1 183 ? 5.420 -3.069 14.433 1.00 95.88 183 PRO A N 1
ATOM 1455 C CA . PRO A 1 183 ? 5.385 -2.367 15.708 1.00 95.88 183 PRO A CA 1
ATOM 1456 C C . PRO A 1 183 ? 5.306 -3.353 16.875 1.00 95.88 183 PRO A C 1
ATOM 1458 O O . PRO A 1 183 ? 4.576 -4.337 16.827 1.00 95.88 183 PRO A O 1
ATOM 1461 N N . THR A 1 184 ? 6.037 -3.074 17.952 1.00 95.88 184 THR A N 1
ATOM 1462 C CA . THR A 1 184 ? 5.934 -3.880 19.173 1.00 95.88 184 THR A CA 1
ATOM 1463 C C . THR A 1 184 ? 4.622 -3.594 19.898 1.00 95.88 184 THR A C 1
ATOM 1465 O O . THR A 1 184 ? 4.061 -2.504 19.763 1.00 95.88 184 THR A O 1
ATOM 1468 N N . SER A 1 185 ? 4.184 -4.522 20.755 1.00 95.06 185 SER A N 1
ATOM 1469 C CA . SER A 1 185 ? 3.020 -4.306 21.627 1.00 95.06 185 SER A CA 1
ATOM 1470 C C . SER A 1 185 ? 3.147 -3.011 22.450 1.00 95.06 185 SER A C 1
ATOM 1472 O O . SER A 1 185 ? 2.242 -2.179 22.465 1.00 95.06 185 SER A O 1
ATOM 1474 N N . HIS A 1 186 ? 4.331 -2.746 23.014 1.00 95.31 186 HIS A N 1
ATOM 1475 C CA . HIS A 1 186 ? 4.620 -1.477 23.687 1.00 95.31 186 HIS A CA 1
ATOM 1476 C C . HIS A 1 186 ? 4.452 -0.256 22.762 1.00 95.31 186 HIS A C 1
ATOM 1478 O O . HIS A 1 186 ? 3.879 0.756 23.164 1.00 95.31 186 HIS A O 1
ATOM 1484 N N . GLY A 1 187 ? 4.923 -0.344 21.513 1.00 94.88 187 GLY A N 1
ATOM 1485 C CA . GLY A 1 187 ? 4.762 0.715 20.516 1.00 94.88 187 GLY A CA 1
ATOM 1486 C C . GLY A 1 187 ? 3.298 0.990 20.161 1.00 94.88 187 GLY A C 1
ATOM 1487 O O . GLY A 1 187 ? 2.915 2.152 20.019 1.00 94.88 187 GLY A O 1
ATOM 1488 N N . LEU A 1 188 ? 2.472 -0.055 20.073 1.00 96.12 188 LEU A N 1
ATOM 1489 C CA . LEU A 1 188 ? 1.033 0.067 19.838 1.00 96.12 188 LEU A CA 1
ATOM 1490 C C . LEU A 1 188 ? 0.305 0.646 21.057 1.00 96.12 188 LEU A C 1
ATOM 1492 O O . LEU A 1 188 ? -0.476 1.578 20.890 1.00 96.12 188 LEU A O 1
ATOM 1496 N N . HIS A 1 189 ? 0.628 0.233 22.284 1.00 95.75 189 HIS A N 1
ATOM 1497 C CA . HIS A 1 189 ? 0.086 0.875 23.490 1.00 95.75 189 HIS A CA 1
ATOM 1498 C C . HIS A 1 189 ? 0.466 2.359 23.587 1.00 95.75 189 HIS A C 1
ATOM 1500 O O . HIS A 1 189 ? -0.366 3.202 23.927 1.00 95.75 189 HIS A O 1
ATOM 1506 N N . ALA A 1 190 ? 1.702 2.714 23.229 1.00 95.00 190 ALA A N 1
ATOM 1507 C CA . ALA A 1 190 ? 2.129 4.108 23.181 1.00 95.00 190 ALA A CA 1
ATOM 1508 C C . ALA A 1 190 ? 1.371 4.918 22.113 1.00 95.00 190 ALA A C 1
ATOM 1510 O O . ALA A 1 190 ? 1.098 6.102 22.318 1.00 95.00 190 ALA A O 1
ATOM 1511 N N . LEU A 1 191 ? 1.029 4.313 20.972 1.00 94.31 191 LEU A N 1
ATOM 1512 C CA . LEU A 1 191 ? 0.179 4.946 19.962 1.00 94.31 191 LEU A CA 1
ATOM 1513 C C . LEU A 1 191 ? -1.268 5.088 20.453 1.00 94.31 191 LEU A C 1
ATOM 1515 O O . LEU A 1 191 ? -1.850 6.160 20.309 1.00 94.31 191 LEU A O 1
ATOM 1519 N N . ARG A 1 192 ? -1.823 4.047 21.081 1.00 94.31 192 ARG A N 1
ATOM 1520 C CA . ARG A 1 192 ? -3.165 4.043 21.681 1.00 94.31 192 ARG A CA 1
ATOM 1521 C C . ARG A 1 192 ? -3.329 5.188 22.677 1.00 94.31 192 ARG A C 1
ATOM 1523 O O . ARG A 1 192 ? -4.316 5.912 22.591 1.00 94.31 192 ARG A O 1
ATOM 1530 N N . LYS A 1 193 ? -2.335 5.388 23.548 1.00 93.62 193 LYS A N 1
ATOM 1531 C CA . LYS A 1 193 ? -2.306 6.493 24.515 1.00 93.62 193 LYS A CA 1
ATOM 1532 C C . LYS A 1 193 ? -2.248 7.862 23.834 1.00 93.62 193 LYS A C 1
ATOM 1534 O O . LYS A 1 193 ? -3.015 8.745 24.189 1.00 93.62 193 LYS A O 1
ATOM 1539 N N . GLN A 1 194 ? -1.396 8.027 22.815 1.00 92.00 194 GLN A N 1
ATOM 1540 C CA . GLN A 1 194 ? -1.363 9.273 22.033 1.00 92.00 194 GLN A CA 1
ATOM 1541 C C . GLN A 1 194 ? -2.736 9.593 21.427 1.00 92.00 194 GLN A C 1
ATOM 1543 O O . GLN A 1 194 ? -3.118 10.755 21.373 1.00 92.00 194 GLN A O 1
ATOM 1548 N N . ILE A 1 195 ? -3.481 8.580 20.973 1.00 90.75 195 ILE A N 1
ATOM 1549 C CA . ILE A 1 195 ? -4.820 8.774 20.409 1.00 90.75 195 ILE A CA 1
ATOM 1550 C C . ILE A 1 195 ? -5.845 9.122 21.496 1.00 90.75 195 ILE A C 1
ATOM 1552 O O . ILE A 1 195 ? -6.668 9.999 21.249 1.00 90.75 195 ILE A O 1
ATOM 1556 N N . ASP A 1 196 ? -5.788 8.510 22.684 1.00 90.31 196 ASP A N 1
ATOM 1557 C CA . ASP A 1 196 ? -6.638 8.913 23.821 1.00 90.31 196 ASP A CA 1
ATOM 1558 C C . ASP A 1 196 ? -6.445 10.385 24.164 1.00 90.31 196 ASP A C 1
ATOM 1560 O O . ASP A 1 196 ? -7.413 11.145 24.195 1.00 90.31 196 ASP A O 1
ATOM 1564 N N . ASP A 1 197 ? -5.188 10.799 24.339 1.00 89.19 197 ASP A N 1
ATOM 1565 C CA . ASP A 1 197 ? -4.843 12.186 24.639 1.00 89.19 197 ASP A CA 1
ATOM 1566 C C . ASP A 1 197 ? -5.370 13.120 23.532 1.00 89.19 197 ASP A C 1
ATOM 1568 O O . ASP A 1 197 ? -5.879 14.211 23.797 1.00 89.19 197 ASP A O 1
ATOM 1572 N N . PHE A 1 198 ? -5.301 12.687 22.268 1.00 87.69 198 PHE A N 1
ATOM 1573 C CA . PHE A 1 198 ? -5.864 13.418 21.131 1.00 87.69 198 PHE A CA 1
ATOM 1574 C C . PHE A 1 198 ? -7.393 13.538 21.190 1.00 87.69 198 PHE A C 1
ATOM 1576 O O . PHE A 1 198 ? -7.929 14.624 20.963 1.00 87.69 198 PHE A O 1
ATOM 1583 N N . VAL A 1 199 ? -8.104 12.451 21.496 1.00 86.75 199 VAL A N 1
ATOM 1584 C CA . VAL A 1 199 ? -9.571 12.434 21.604 1.00 86.75 199 VAL A CA 1
ATOM 1585 C C . VAL A 1 199 ? -10.035 13.322 22.756 1.00 86.75 199 VAL A C 1
ATOM 1587 O O . VAL A 1 199 ? -10.958 14.116 22.574 1.00 86.75 199 VAL A O 1
ATOM 1590 N N . GLU A 1 200 ? -9.379 13.241 23.912 1.00 87.50 200 GLU A N 1
ATOM 1591 C CA . GLU A 1 200 ? -9.689 14.070 25.079 1.00 87.50 200 GLU A CA 1
ATOM 1592 C C . GLU A 1 200 ? -9.513 15.563 24.780 1.00 87.50 200 GLU A C 1
ATOM 1594 O O . GLU A 1 200 ? -10.411 16.366 25.051 1.00 87.50 200 GLU A O 1
ATOM 1599 N N . ASN A 1 201 ? -8.413 15.932 24.118 1.00 86.00 201 ASN A N 1
ATOM 1600 C CA . ASN A 1 201 ? -8.166 17.311 23.701 1.00 86.00 201 ASN A CA 1
ATOM 1601 C C . ASN A 1 201 ? -9.202 17.825 22.689 1.00 86.00 201 ASN A C 1
ATOM 1603 O O . ASN A 1 201 ? -9.651 18.968 22.795 1.00 86.00 201 ASN A O 1
ATOM 1607 N N . ASN A 1 202 ? -9.599 16.997 21.718 1.00 83.50 202 ASN A N 1
ATOM 1608 C CA . ASN A 1 202 ? -10.638 17.357 20.752 1.00 83.50 202 ASN A CA 1
ATOM 1609 C C . ASN A 1 202 ? -11.989 17.569 21.441 1.00 83.50 202 ASN A C 1
ATOM 1611 O O . ASN A 1 202 ? -12.658 18.562 21.179 1.00 83.50 202 ASN A O 1
ATOM 1615 N N . VAL A 1 203 ? -12.370 16.684 22.363 1.00 84.50 203 VAL A N 1
ATOM 1616 C CA . VAL A 1 203 ? -13.614 16.829 23.128 1.00 84.50 203 VAL A CA 1
ATOM 1617 C C . VAL A 1 203 ? -13.611 18.122 23.942 1.00 84.50 203 VAL A C 1
ATOM 1619 O O . VAL A 1 203 ? -14.584 18.871 23.887 1.00 84.50 203 VAL A O 1
ATOM 1622 N N . ALA A 1 204 ? -12.527 18.411 24.664 1.00 84.94 204 ALA A N 1
ATOM 1623 C CA . ALA A 1 204 ? -12.419 19.643 25.442 1.00 84.94 204 ALA A CA 1
ATOM 1624 C C . ALA A 1 204 ? -12.541 20.896 24.556 1.00 84.94 204 ALA A C 1
ATOM 1626 O O . ALA A 1 204 ? -13.193 21.868 24.941 1.00 84.94 204 ALA A O 1
ATOM 1627 N N . HIS A 1 205 ? -11.951 20.865 23.357 1.00 84.88 205 HIS A N 1
ATOM 1628 C CA . HIS A 1 205 ? -12.064 21.948 22.384 1.00 84.88 205 HIS A CA 1
ATOM 1629 C C . HIS A 1 205 ? -13.502 22.145 21.890 1.00 84.88 205 HIS A C 1
ATOM 1631 O O . HIS A 1 205 ? -14.012 23.260 21.970 1.00 84.88 205 HIS A O 1
ATOM 1637 N N . GLU A 1 206 ? -14.167 21.075 21.446 1.00 82.81 206 GLU A N 1
ATOM 1638 C CA . GLU A 1 206 ? -15.558 21.129 20.977 1.00 82.81 206 GLU A CA 1
ATOM 1639 C C . GLU A 1 206 ? -16.497 21.653 22.068 1.00 82.81 206 GLU A C 1
ATOM 1641 O O . GLU A 1 206 ? -17.317 22.531 21.811 1.00 82.81 206 GLU A O 1
ATOM 1646 N N . MET A 1 207 ? -16.332 21.191 23.313 1.00 84.62 207 MET A N 1
ATOM 1647 C CA . MET A 1 207 ? -17.121 21.688 24.444 1.00 84.62 207 MET A CA 1
ATOM 1648 C C . MET A 1 207 ? -16.881 23.182 24.701 1.00 84.62 207 MET A C 1
ATOM 1650 O O . MET A 1 207 ? -17.836 23.919 24.940 1.00 84.62 207 MET A O 1
ATOM 1654 N N . LYS A 1 208 ? -15.630 23.656 24.603 1.00 86.69 208 LYS A N 1
ATOM 1655 C CA . LYS A 1 208 ? -15.298 25.086 24.726 1.00 86.69 208 LYS A CA 1
ATOM 1656 C C . LYS A 1 208 ? -15.892 25.924 23.586 1.00 86.69 208 LYS A C 1
ATOM 1658 O O . LYS A 1 208 ? -16.261 27.070 23.817 1.00 86.69 208 LYS A O 1
ATOM 1663 N N . ALA A 1 209 ? -15.996 25.364 22.382 1.00 84.62 209 ALA A N 1
ATOM 1664 C CA . ALA A 1 209 ? -16.604 26.005 21.216 1.00 84.62 209 ALA A CA 1
ATOM 1665 C C . ALA A 1 209 ? -18.150 25.970 21.224 1.00 84.62 209 ALA A C 1
ATOM 1667 O O . ALA A 1 209 ? -18.778 26.457 20.288 1.00 84.62 209 ALA A O 1
ATOM 1668 N N . GLY A 1 210 ? -18.777 25.407 22.265 1.00 85.88 210 GLY A N 1
ATOM 1669 C CA . GLY A 1 210 ? -20.236 25.291 22.383 1.00 85.88 210 GLY A CA 1
ATOM 1670 C C . GLY A 1 210 ? -20.831 24.048 21.709 1.00 85.88 210 GLY A C 1
ATOM 1671 O O . GLY A 1 210 ? -22.054 23.887 21.680 1.00 85.88 210 GLY A O 1
ATOM 1672 N N . GLY A 1 211 ? -19.990 23.148 21.195 1.00 82.31 211 GLY A N 1
ATOM 1673 C CA . GLY A 1 211 ? -20.396 21.859 20.653 1.00 82.31 211 GLY A CA 1
ATOM 1674 C C . GLY A 1 211 ? -21.002 20.953 21.728 1.00 82.31 211 GLY A C 1
ATOM 1675 O O . GLY A 1 211 ? -20.548 20.901 22.873 1.00 82.31 211 GLY A O 1
ATOM 1676 N N . ARG A 1 212 ? -22.043 20.201 21.359 1.00 81.69 212 ARG A N 1
ATOM 1677 C CA . ARG A 1 212 ? -22.683 19.211 22.237 1.00 81.69 212 ARG A CA 1
ATOM 1678 C C . ARG A 1 212 ? -22.293 17.805 21.811 1.00 81.69 212 ARG A C 1
ATOM 1680 O O . ARG A 1 212 ? -22.567 17.383 20.690 1.00 81.69 212 ARG A O 1
ATOM 1687 N N . LEU A 1 213 ? -21.704 17.051 22.731 1.00 78.62 213 LEU A N 1
ATOM 1688 C CA . LEU A 1 213 ? -21.397 15.640 22.523 1.00 78.62 213 LEU A CA 1
ATOM 1689 C C . LEU A 1 213 ? -22.566 14.770 22.974 1.00 78.62 213 LEU A C 1
ATOM 1691 O O . LEU A 1 213 ? -23.206 15.034 23.989 1.00 78.62 213 LEU A O 1
ATOM 1695 N N . ARG A 1 214 ? -22.813 13.677 22.246 1.00 83.06 214 ARG A N 1
ATOM 1696 C CA . ARG A 1 214 ? -23.717 12.626 22.732 1.00 83.06 214 ARG A CA 1
ATOM 1697 C C . ARG A 1 214 ? -23.140 12.025 24.018 1.00 83.06 214 ARG A C 1
ATOM 1699 O O . ARG A 1 214 ? -21.938 11.767 24.075 1.00 83.06 214 ARG A O 1
ATOM 1706 N N . THR A 1 215 ? -23.995 11.694 24.986 1.00 80.00 215 THR A N 1
ATOM 1707 C CA . THR A 1 215 ? -23.615 11.197 26.326 1.00 80.00 215 THR A CA 1
ATOM 1708 C C . THR A 1 215 ? -22.620 10.029 26.299 1.00 80.00 215 THR A C 1
ATOM 1710 O O . THR A 1 215 ? -21.723 9.955 27.128 1.00 80.00 215 THR A O 1
ATOM 1713 N N . ASN A 1 216 ? -22.710 9.151 25.293 1.00 86.50 216 ASN A N 1
ATOM 1714 C CA . ASN A 1 216 ? -21.854 7.966 25.165 1.00 86.50 216 ASN A CA 1
ATOM 1715 C C . ASN A 1 216 ? -20.773 8.086 24.074 1.00 86.50 216 ASN A C 1
ATOM 1717 O O . ASN A 1 216 ? -20.166 7.079 23.712 1.00 86.50 216 ASN A O 1
ATOM 1721 N N . ALA A 1 217 ? -20.536 9.275 23.505 1.00 84.75 217 ALA A N 1
ATOM 1722 C CA . ALA A 1 217 ? -19.621 9.448 22.371 1.00 84.75 217 ALA A CA 1
ATOM 1723 C C . ALA A 1 217 ? -18.194 8.977 22.693 1.00 84.75 217 ALA A C 1
ATOM 1725 O O . ALA A 1 217 ? -17.650 8.153 21.961 1.00 84.75 217 ALA A O 1
ATOM 1726 N N . LYS A 1 218 ? -17.634 9.414 23.830 1.00 85.44 218 LYS A N 1
ATOM 1727 C CA . LYS A 1 218 ? -16.296 9.000 24.284 1.00 85.44 218 LYS A CA 1
ATOM 1728 C C . LYS A 1 218 ? -16.186 7.489 24.455 1.00 85.44 218 LYS A C 1
ATOM 1730 O O . LYS A 1 218 ? -15.284 6.871 23.904 1.00 85.44 218 LYS A O 1
ATOM 1735 N N . ARG A 1 219 ? -17.158 6.879 25.142 1.00 89.06 219 ARG A N 1
ATOM 1736 C CA . ARG A 1 219 ? -17.205 5.423 25.340 1.00 89.06 219 ARG A CA 1
ATOM 1737 C C . ARG A 1 219 ? -17.262 4.673 24.008 1.00 89.06 219 ARG A C 1
ATOM 1739 O O . ARG A 1 219 ? -16.567 3.680 23.842 1.00 89.06 219 ARG A O 1
ATOM 1746 N N . ARG A 1 220 ? -18.057 5.150 23.043 1.00 89.88 220 ARG A N 1
ATOM 1747 C CA . ARG A 1 220 ? -18.132 4.550 21.698 1.00 89.88 220 ARG A CA 1
ATOM 1748 C C . ARG A 1 220 ? -16.812 4.665 20.939 1.00 89.88 220 ARG A C 1
ATOM 1750 O O . ARG A 1 220 ? -16.447 3.721 20.248 1.00 89.88 220 ARG A O 1
ATOM 1757 N N . ILE A 1 221 ? -16.118 5.799 21.051 1.00 88.75 221 ILE A N 1
ATOM 1758 C CA . ILE A 1 221 ? -14.791 5.987 20.450 1.00 88.75 221 ILE A CA 1
ATOM 1759 C C . ILE A 1 221 ? -13.793 5.019 21.088 1.00 88.75 221 ILE A C 1
ATOM 1761 O O . ILE A 1 221 ? -13.138 4.291 20.353 1.00 88.75 221 ILE A O 1
ATOM 1765 N N . ALA A 1 222 ? -13.744 4.945 22.420 1.00 90.69 222 ALA A N 1
ATOM 1766 C CA . ALA A 1 222 ? -12.854 4.039 23.143 1.00 90.69 222 ALA A CA 1
ATOM 1767 C C . ALA A 1 222 ? -13.056 2.574 22.720 1.00 90.69 222 ALA A C 1
ATOM 1769 O O . ALA A 1 222 ? -12.105 1.939 22.288 1.00 90.69 222 ALA A O 1
ATOM 1770 N N . VAL A 1 223 ? -14.302 2.081 22.701 1.00 93.06 223 VAL A N 1
ATOM 1771 C CA . VAL A 1 223 ? -14.613 0.704 22.262 1.00 93.06 223 VAL A CA 1
ATOM 1772 C C . VAL A 1 223 ? -14.148 0.436 20.825 1.00 93.06 223 VAL A C 1
ATOM 1774 O O . VAL A 1 223 ? -13.606 -0.628 20.535 1.00 93.06 223 VAL A O 1
ATOM 1777 N N . ARG A 1 224 ? -14.332 1.398 19.910 1.00 90.62 224 ARG A N 1
ATOM 1778 C CA . ARG A 1 224 ? -13.859 1.267 18.521 1.00 90.62 224 ARG A CA 1
ATOM 1779 C C . ARG A 1 224 ? -12.337 1.269 18.437 1.00 90.62 224 ARG A C 1
ATOM 1781 O O . ARG A 1 224 ? -11.780 0.497 17.665 1.00 90.62 224 ARG A O 1
ATOM 1788 N N . LEU A 1 225 ? -11.667 2.118 19.213 1.00 91.44 225 LEU A N 1
ATOM 1789 C CA . LEU A 1 225 ? -10.209 2.126 19.288 1.00 91.44 225 LEU A CA 1
ATOM 1790 C C . LEU A 1 225 ? -9.690 0.799 19.835 1.00 91.44 225 LEU A C 1
ATOM 1792 O O . LEU A 1 225 ? -8.762 0.250 19.261 1.00 91.44 225 LEU A O 1
ATOM 1796 N N . ASP A 1 226 ? -10.313 0.241 20.867 1.00 94.62 226 ASP A N 1
ATOM 1797 C CA . ASP A 1 226 ? -9.897 -1.042 21.435 1.00 94.62 226 ASP A CA 1
ATOM 1798 C C . ASP A 1 226 ? -10.039 -2.178 20.410 1.00 94.62 226 ASP A C 1
ATOM 1800 O O . ASP A 1 226 ? -9.125 -2.988 20.261 1.00 94.62 226 ASP A O 1
ATOM 1804 N N . GLN A 1 227 ? -11.117 -2.182 19.617 1.00 94.50 227 GLN A N 1
ATOM 1805 C CA . GLN A 1 227 ? -11.280 -3.122 18.504 1.00 94.50 227 GLN A CA 1
ATOM 1806 C C . GLN A 1 227 ? -10.189 -2.955 17.432 1.00 94.50 227 GLN A C 1
ATOM 1808 O O . GLN A 1 227 ? -9.579 -3.938 17.010 1.00 94.50 227 GLN A O 1
ATOM 1813 N N . LEU A 1 228 ? -9.918 -1.716 17.004 1.00 93.06 228 LEU A N 1
ATOM 1814 C CA . LEU A 1 228 ? -8.894 -1.426 15.996 1.00 93.06 228 LEU A CA 1
ATOM 1815 C C . LEU A 1 228 ? -7.489 -1.791 16.485 1.00 93.06 228 LEU A C 1
ATOM 1817 O O . LEU A 1 228 ? -6.701 -2.350 15.728 1.00 93.06 228 LEU A O 1
ATOM 1821 N N . PHE A 1 229 ? -7.168 -1.503 17.745 1.00 95.38 229 PHE A N 1
ATOM 1822 C CA . PHE A 1 229 ? -5.871 -1.846 18.316 1.00 95.38 229 PHE A CA 1
ATOM 1823 C C . PHE A 1 229 ? -5.727 -3.346 18.537 1.00 95.38 229 PHE A C 1
ATOM 1825 O O . PHE A 1 229 ? -4.667 -3.877 18.227 1.00 95.38 229 PHE A O 1
ATOM 1832 N N . GLY A 1 230 ? -6.778 -4.044 18.978 1.00 96.50 230 GLY A N 1
ATOM 1833 C CA . GLY A 1 230 ? -6.778 -5.507 19.047 1.00 96.50 230 GLY A CA 1
ATOM 1834 C C . GLY A 1 230 ? -6.423 -6.138 17.697 1.00 96.50 230 GLY A C 1
ATOM 1835 O O . GLY A 1 230 ? -5.516 -6.960 17.619 1.00 96.50 230 GLY A O 1
ATOM 1836 N N . MET A 1 231 ? -7.048 -5.662 16.617 1.00 96.06 231 MET A N 1
ATOM 1837 C CA . MET A 1 231 ? -6.714 -6.059 15.244 1.00 96.06 231 MET A CA 1
ATOM 1838 C C . MET A 1 231 ? -5.252 -5.740 14.875 1.00 96.06 231 MET A C 1
ATOM 1840 O O . MET A 1 231 ? -4.554 -6.586 14.326 1.00 96.06 231 MET A O 1
ATOM 1844 N N . MET A 1 232 ? -4.757 -4.541 15.201 1.00 96.31 232 MET A N 1
ATOM 1845 C CA . MET A 1 232 ? -3.367 -4.145 14.926 1.00 96.31 232 MET A CA 1
ATOM 1846 C C . MET A 1 232 ? -2.328 -4.979 15.687 1.00 96.31 232 MET A C 1
ATOM 1848 O O . MET A 1 232 ? -1.255 -5.240 15.139 1.00 96.31 232 MET A O 1
ATOM 1852 N N . HIS A 1 233 ? -2.631 -5.371 16.928 1.00 97.75 233 HIS A N 1
ATOM 1853 C CA . HIS A 1 233 ? -1.790 -6.253 17.736 1.00 97.75 233 HIS A CA 1
ATOM 1854 C C . HIS A 1 233 ? -1.715 -7.649 17.114 1.00 97.75 233 HIS A C 1
ATOM 1856 O O . HIS A 1 233 ? -0.611 -8.120 16.858 1.00 97.75 233 HIS A O 1
ATOM 1862 N N . LEU A 1 234 ? -2.860 -8.250 16.775 1.00 96.38 234 LEU A N 1
ATOM 1863 C CA . LEU A 1 234 ? -2.907 -9.553 16.101 1.00 96.38 234 LEU A CA 1
ATOM 1864 C C . LEU A 1 234 ? -2.125 -9.530 14.781 1.00 96.38 234 LEU A C 1
ATOM 1866 O O . LEU A 1 234 ? -1.278 -10.385 14.540 1.00 96.38 234 LEU A O 1
ATOM 1870 N N . ALA A 1 235 ? -2.321 -8.494 13.962 1.00 96.81 235 ALA A N 1
ATOM 1871 C CA . ALA A 1 235 ? -1.571 -8.335 12.720 1.00 96.81 235 ALA A CA 1
ATOM 1872 C C . ALA A 1 235 ? -0.050 -8.257 12.953 1.00 96.81 235 ALA A C 1
ATOM 1874 O O . ALA A 1 235 ? 0.715 -8.752 12.132 1.00 96.81 235 ALA A O 1
ATOM 1875 N N . ALA A 1 236 ? 0.407 -7.629 14.044 1.00 97.25 236 ALA A N 1
ATOM 1876 C CA . ALA A 1 236 ? 1.833 -7.511 14.364 1.00 97.25 236 ALA A CA 1
ATOM 1877 C C . ALA A 1 236 ? 2.459 -8.833 14.834 1.00 97.25 236 ALA A C 1
ATOM 1879 O O . ALA A 1 236 ? 3.670 -8.999 14.702 1.00 97.25 236 ALA A O 1
ATOM 1880 N N . GLU A 1 237 ? 1.654 -9.749 15.375 1.00 96.75 237 GLU A N 1
ATOM 1881 C CA . GLU A 1 237 ? 2.081 -11.088 15.799 1.00 96.75 237 GLU A CA 1
ATOM 1882 C C . GLU A 1 237 ? 2.153 -12.079 14.627 1.00 96.75 237 GLU A C 1
ATOM 1884 O O . GLU A 1 237 ? 2.922 -13.037 14.676 1.00 96.75 237 GLU A O 1
ATOM 1889 N N . GLU A 1 238 ? 1.378 -11.848 13.566 1.00 96.00 238 GLU A N 1
ATOM 1890 C CA . GLU A 1 238 ? 1.250 -12.781 12.441 1.00 96.00 238 GLU A CA 1
ATOM 1891 C C . GLU A 1 238 ? 2.224 -12.517 11.282 1.00 96.00 238 GLU A C 1
ATOM 1893 O O . GLU A 1 238 ? 2.582 -13.448 10.557 1.00 96.00 238 GLU A O 1
ATOM 1898 N N . VAL A 1 239 ? 2.648 -11.266 11.086 1.00 97.56 239 VAL A N 1
ATOM 1899 C CA . VAL A 1 239 ? 3.491 -10.856 9.949 1.00 97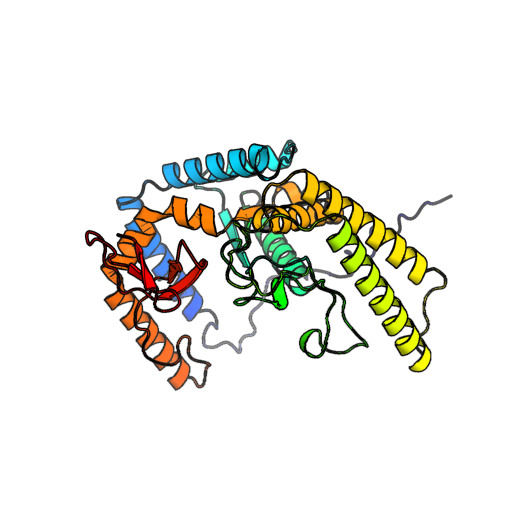.56 239 VAL A CA 1
ATOM 1900 C C . VAL A 1 239 ? 4.932 -10.564 10.370 1.00 97.56 239 VAL A C 1
ATOM 1902 O O . VAL A 1 239 ? 5.216 -10.222 11.514 1.00 97.56 239 VAL A O 1
ATOM 1905 N N . GLU A 1 240 ? 5.867 -10.642 9.424 1.00 96.94 240 GLU A N 1
ATOM 1906 C CA . GLU A 1 240 ? 7.304 -10.553 9.731 1.00 96.94 240 GLU A CA 1
ATOM 1907 C C . GLU A 1 240 ? 7.899 -9.145 9.584 1.00 96.94 240 GLU A C 1
ATOM 1909 O O . GLU A 1 240 ? 8.976 -8.862 10.119 1.00 96.94 240 GLU A O 1
ATOM 1914 N N . ASN A 1 241 ? 7.225 -8.244 8.861 1.00 96.75 241 ASN A N 1
ATOM 1915 C CA . ASN A 1 241 ? 7.729 -6.900 8.583 1.00 96.75 241 ASN A CA 1
ATOM 1916 C C . ASN A 1 241 ? 6.638 -5.815 8.621 1.00 96.75 241 ASN A C 1
ATOM 1918 O O . ASN A 1 241 ? 5.445 -6.085 8.507 1.00 96.75 241 ASN A O 1
ATOM 1922 N N . LEU A 1 242 ? 7.063 -4.560 8.782 1.00 96.06 242 LEU A N 1
ATOM 1923 C CA . LEU A 1 242 ? 6.198 -3.387 8.890 1.00 96.06 242 LEU A CA 1
ATOM 1924 C C . LEU A 1 242 ? 5.396 -3.144 7.608 1.00 96.06 242 LEU A C 1
ATOM 1926 O O . LEU A 1 242 ? 4.263 -2.684 7.687 1.00 96.06 242 LEU A O 1
ATOM 1930 N N . GLY A 1 243 ? 5.967 -3.438 6.438 1.00 95.38 243 GLY A N 1
ATOM 1931 C CA . GLY A 1 243 ? 5.272 -3.331 5.157 1.00 95.38 243 GLY A CA 1
ATOM 1932 C C . GLY A 1 243 ? 4.050 -4.244 5.095 1.00 95.38 243 GLY A C 1
ATOM 1933 O O . GLY A 1 243 ? 2.949 -3.779 4.816 1.00 95.38 243 GLY A O 1
ATOM 1934 N N . ASP A 1 244 ? 4.232 -5.516 5.434 1.00 96.88 244 ASP A N 1
ATOM 1935 C CA . ASP A 1 244 ? 3.156 -6.508 5.476 1.00 96.88 244 ASP A CA 1
ATOM 1936 C C . ASP A 1 244 ? 2.165 -6.205 6.603 1.00 96.88 244 ASP A C 1
ATOM 1938 O O . ASP A 1 244 ? 0.962 -6.360 6.414 1.00 96.88 244 ASP A O 1
ATOM 1942 N N . TRP A 1 245 ? 2.635 -5.669 7.733 1.00 97.00 245 TRP A N 1
ATOM 1943 C CA . TRP A 1 245 ? 1.763 -5.170 8.797 1.00 97.00 245 TRP A CA 1
ATOM 1944 C C . TRP A 1 245 ? 0.849 -4.037 8.320 1.00 97.00 245 TRP A C 1
ATOM 1946 O O . TRP A 1 245 ? -0.358 -4.096 8.540 1.00 97.00 245 TRP A O 1
ATOM 1956 N N . LEU A 1 246 ? 1.389 -3.040 7.608 1.00 95.00 246 LEU A N 1
ATOM 1957 C CA . LEU A 1 246 ? 0.600 -1.947 7.023 1.00 95.00 246 LEU A CA 1
ATOM 1958 C C . LEU A 1 246 ? -0.441 -2.463 6.019 1.00 95.00 246 LEU A C 1
ATOM 1960 O O . LEU A 1 246 ? -1.536 -1.913 5.932 1.00 95.00 246 LEU A O 1
ATOM 1964 N N . ILE A 1 247 ? -0.118 -3.523 5.279 1.00 95.81 247 ILE A N 1
ATOM 1965 C CA . ILE A 1 247 ? -1.051 -4.176 4.356 1.00 95.81 247 ILE A CA 1
ATOM 1966 C C . ILE A 1 247 ? -2.136 -4.928 5.133 1.00 95.81 247 ILE A C 1
ATOM 1968 O O . ILE A 1 247 ? -3.324 -4.765 4.848 1.00 95.81 247 ILE A O 1
ATOM 1972 N N . ARG A 1 248 ? -1.748 -5.711 6.145 1.00 96.12 248 ARG A N 1
ATOM 1973 C CA . ARG A 1 248 ? -2.661 -6.550 6.925 1.00 96.12 248 ARG A CA 1
ATOM 1974 C C . ARG A 1 248 ? -3.704 -5.728 7.674 1.00 96.12 248 ARG A C 1
ATOM 1976 O O . ARG A 1 248 ? -4.883 -6.054 7.618 1.00 96.12 248 ARG A O 1
ATOM 1983 N N . ILE A 1 249 ? -3.308 -4.626 8.310 1.00 95.12 249 ILE A N 1
ATOM 1984 C CA . ILE A 1 249 ? -4.260 -3.765 9.031 1.00 95.12 249 ILE A CA 1
ATOM 1985 C C . ILE A 1 249 ? -5.273 -3.097 8.091 1.00 95.12 249 ILE A C 1
ATOM 1987 O O . ILE A 1 249 ? -6.395 -2.824 8.506 1.00 95.12 249 ILE A O 1
ATOM 1991 N N . GLN A 1 250 ? -4.890 -2.817 6.839 1.00 93.75 250 GLN A N 1
ATOM 1992 C CA . GLN A 1 250 ? -5.803 -2.272 5.833 1.00 93.75 250 GLN A CA 1
ATOM 1993 C C . GLN A 1 250 ? -6.788 -3.358 5.410 1.00 93.75 250 GLN A C 1
ATOM 1995 O O . GLN A 1 250 ? -7.993 -3.141 5.488 1.00 93.75 250 GLN A O 1
ATOM 2000 N N . HIS A 1 251 ? -6.284 -4.542 5.051 1.00 94.88 251 HIS A N 1
ATOM 2001 C CA . HIS A 1 251 ? -7.114 -5.703 4.742 1.00 94.88 251 HIS A CA 1
ATOM 2002 C C . HIS A 1 251 ? -8.170 -5.953 5.829 1.00 94.88 251 HIS A C 1
ATOM 2004 O O . HIS A 1 251 ? -9.366 -6.003 5.532 1.00 94.88 251 HIS A O 1
ATOM 2010 N N . ASP A 1 252 ? -7.740 -6.051 7.086 1.00 95.00 252 ASP A N 1
ATOM 2011 C CA . ASP A 1 252 ? -8.624 -6.379 8.204 1.00 95.00 252 ASP A CA 1
ATOM 2012 C C . ASP A 1 252 ? -9.624 -5.249 8.492 1.00 95.00 252 ASP A C 1
ATOM 2014 O O . ASP A 1 252 ? -10.792 -5.520 8.778 1.00 95.00 252 ASP A O 1
ATOM 2018 N N . LEU A 1 253 ? -9.222 -3.981 8.330 1.00 93.69 253 LEU A N 1
ATOM 2019 C CA . LEU A 1 253 ? -10.136 -2.846 8.449 1.00 93.69 253 LEU A CA 1
ATOM 2020 C C . LEU A 1 253 ? -11.247 -2.893 7.394 1.00 93.69 253 LEU A C 1
ATOM 2022 O O . LEU A 1 253 ? -12.412 -2.678 7.727 1.00 93.69 253 LEU A O 1
ATOM 2026 N N . PHE A 1 254 ? -10.915 -3.160 6.129 1.00 94.19 254 PHE A N 1
ATOM 2027 C CA . PHE A 1 254 ? -11.930 -3.233 5.075 1.00 94.19 254 PHE A CA 1
ATOM 2028 C C . PHE A 1 254 ? -12.890 -4.398 5.298 1.00 94.19 254 PHE A C 1
ATOM 2030 O O . PHE A 1 254 ? -14.094 -4.220 5.126 1.00 94.19 254 PHE A O 1
ATOM 2037 N N . HIS A 1 255 ? -12.400 -5.549 5.762 1.00 93.88 255 HIS A N 1
ATOM 2038 C CA . HIS A 1 255 ? -13.266 -6.671 6.131 1.00 93.88 255 HIS A CA 1
ATOM 2039 C C . HIS A 1 255 ? -14.144 -6.352 7.343 1.00 93.88 255 HIS A C 1
ATOM 2041 O O . HIS A 1 255 ? -15.310 -6.737 7.370 1.00 93.88 255 HIS A O 1
ATOM 2047 N N . LEU A 1 256 ? -13.636 -5.589 8.314 1.00 92.38 256 LEU A N 1
ATOM 2048 C CA . LEU A 1 256 ? -14.444 -5.098 9.428 1.00 92.38 256 LEU A CA 1
ATOM 2049 C C . LEU A 1 256 ? -15.547 -4.129 8.963 1.00 92.38 256 LEU A C 1
ATOM 2051 O O . LEU A 1 256 ? -16.642 -4.133 9.520 1.00 92.38 256 LEU A O 1
ATOM 2055 N N . MET A 1 257 ? -15.265 -3.292 7.961 1.00 91.81 257 MET A N 1
ATOM 2056 C CA . MET A 1 257 ? -16.202 -2.284 7.454 1.00 91.81 257 MET A CA 1
ATOM 2057 C C . MET A 1 257 ? -17.246 -2.842 6.481 1.00 91.81 257 MET A C 1
ATOM 2059 O O . MET A 1 257 ? -18.388 -2.388 6.507 1.00 91.81 257 MET A O 1
ATOM 2063 N N . LEU A 1 258 ? -16.851 -3.772 5.609 1.00 93.12 258 LEU A N 1
ATOM 2064 C CA . LEU A 1 258 ? -17.644 -4.220 4.457 1.00 93.12 258 LEU A CA 1
ATOM 2065 C C . LEU A 1 258 ? -18.030 -5.710 4.529 1.00 93.12 258 LEU A C 1
ATOM 2067 O O . LEU A 1 258 ? -18.848 -6.183 3.743 1.00 93.12 258 LEU A O 1
ATOM 2071 N N . GLY A 1 259 ? -17.453 -6.486 5.450 1.00 92.94 259 GLY A N 1
ATOM 2072 C CA . GLY A 1 259 ? -17.666 -7.933 5.514 1.00 92.94 259 GLY A CA 1
ATOM 2073 C C . GLY A 1 259 ? -17.222 -8.633 4.226 1.00 92.94 259 GLY A C 1
ATOM 2074 O O . GLY A 1 259 ? -16.157 -8.339 3.687 1.00 92.94 259 GLY A O 1
ATOM 2075 N N . HIS A 1 260 ? -18.058 -9.537 3.707 1.00 91.69 260 HIS A N 1
ATOM 2076 C CA . HIS A 1 260 ? -17.792 -10.292 2.471 1.00 91.69 260 HIS A CA 1
ATOM 2077 C C . HIS A 1 260 ? -17.624 -9.416 1.231 1.00 91.69 260 HIS A C 1
ATOM 2079 O O . HIS A 1 260 ? -17.031 -9.832 0.241 1.00 91.69 260 HIS A O 1
ATOM 2085 N N . GLU A 1 261 ? -18.128 -8.186 1.259 1.00 91.44 261 GLU A N 1
ATOM 2086 C CA . GLU A 1 261 ? -17.925 -7.267 0.151 1.00 91.44 261 GLU A CA 1
ATOM 2087 C C . GLU A 1 261 ? -16.447 -6.892 -0.030 1.00 91.44 261 GLU A C 1
ATOM 2089 O O . GLU A 1 261 ? -16.043 -6.638 -1.165 1.00 91.44 261 GLU A O 1
ATOM 2094 N N . ALA A 1 262 ? -15.639 -6.921 1.036 1.00 94.38 262 ALA A N 1
ATOM 2095 C CA . ALA A 1 262 ? -14.199 -6.671 0.965 1.00 94.38 262 ALA A CA 1
ATOM 2096 C C . ALA A 1 262 ? -13.413 -7.797 0.274 1.00 94.38 262 ALA A C 1
ATOM 2098 O O . ALA A 1 262 ? -12.289 -7.554 -0.158 1.00 94.38 262 ALA A O 1
ATOM 2099 N N . ASP A 1 263 ? -13.996 -8.990 0.092 1.00 94.44 263 ASP A N 1
ATOM 2100 C CA . ASP A 1 263 ? -13.324 -10.134 -0.543 1.00 94.44 263 ASP A CA 1
ATOM 2101 C C . ASP A 1 263 ? -12.872 -9.838 -1.988 1.00 94.44 263 ASP A C 1
ATOM 2103 O O . ASP A 1 263 ? -11.988 -10.510 -2.519 1.00 94.44 263 ASP A O 1
ATOM 2107 N N . ARG A 1 264 ? -13.481 -8.834 -2.637 1.00 93.69 264 ARG A N 1
ATOM 2108 C CA . ARG A 1 264 ? -13.169 -8.392 -4.010 1.00 93.69 264 ARG A CA 1
ATOM 2109 C C . ARG A 1 264 ? -12.056 -7.344 -4.088 1.00 93.69 264 ARG A C 1
ATOM 2111 O O . ARG A 1 264 ? -11.677 -6.945 -5.192 1.00 93.69 264 ARG A O 1
ATOM 2118 N N . ILE A 1 265 ? -11.554 -6.900 -2.937 1.00 96.25 265 ILE A N 1
ATOM 2119 C CA . ILE A 1 265 ? -10.465 -5.935 -2.812 1.00 96.25 265 ILE A CA 1
ATOM 2120 C C . ILE A 1 265 ? -9.193 -6.715 -2.483 1.00 96.25 265 ILE A C 1
ATOM 2122 O O . ILE A 1 265 ? -9.047 -7.280 -1.399 1.00 96.25 265 ILE A O 1
ATOM 2126 N N . LEU A 1 266 ? -8.259 -6.751 -3.430 1.00 96.94 266 LEU A N 1
ATOM 2127 C CA . LEU A 1 266 ? -6.987 -7.444 -3.267 1.00 96.94 266 LEU A CA 1
ATOM 2128 C C . LEU A 1 266 ? -5.890 -6.451 -2.886 1.00 96.94 266 LEU A C 1
ATOM 2130 O O . LEU A 1 266 ? -5.615 -5.501 -3.615 1.00 96.94 266 LEU A O 1
ATOM 2134 N N . PHE A 1 267 ? -5.267 -6.685 -1.734 1.00 96.00 267 PHE A N 1
ATOM 2135 C CA . PHE A 1 267 ? -4.244 -5.838 -1.131 1.00 96.00 267 PHE A CA 1
ATOM 2136 C C . PHE A 1 267 ? -2.876 -6.439 -1.432 1.00 96.00 267 PHE A C 1
ATOM 2138 O O . PHE A 1 267 ? -2.556 -7.512 -0.922 1.00 96.00 267 PHE A O 1
ATOM 2145 N N . LEU A 1 268 ? -2.068 -5.772 -2.256 1.00 96.12 268 LEU A N 1
ATOM 2146 C CA . LEU A 1 268 ? -0.791 -6.319 -2.721 1.00 96.12 268 LEU A CA 1
ATOM 2147 C C . LEU A 1 268 ? 0.380 -5.355 -2.479 1.00 96.12 268 LEU A C 1
ATOM 2149 O O . LEU A 1 268 ? 0.228 -4.138 -2.621 1.00 96.12 268 LEU A O 1
ATOM 2153 N N . PRO A 1 269 ? 1.572 -5.875 -2.142 1.00 95.62 269 PRO A N 1
ATOM 2154 C CA . PRO A 1 269 ? 2.756 -5.063 -1.926 1.00 95.62 269 PRO A CA 1
ATOM 2155 C C . PRO A 1 269 ? 3.366 -4.629 -3.260 1.00 95.62 269 PRO A C 1
ATOM 2157 O O . PRO A 1 269 ? 3.731 -5.443 -4.106 1.00 95.62 269 PRO A O 1
ATOM 2160 N N . MET A 1 270 ? 3.543 -3.324 -3.434 1.00 92.94 270 MET A N 1
ATOM 2161 C CA . MET A 1 270 ? 4.041 -2.761 -4.688 1.00 92.94 270 MET A CA 1
ATOM 2162 C C . MET A 1 270 ? 5.477 -3.192 -5.014 1.00 92.94 270 MET A C 1
ATOM 2164 O O . MET A 1 270 ? 5.817 -3.356 -6.185 1.00 92.94 270 MET A O 1
ATOM 2168 N N . ALA A 1 271 ? 6.333 -3.371 -4.002 1.00 90.44 271 ALA A N 1
ATOM 2169 C CA . ALA A 1 271 ? 7.731 -3.717 -4.240 1.00 90.44 271 ALA A CA 1
ATOM 2170 C C . ALA A 1 271 ? 7.878 -5.097 -4.894 1.00 90.44 271 ALA A C 1
ATOM 2172 O O . ALA A 1 271 ? 8.653 -5.253 -5.828 1.00 90.44 271 ALA A O 1
ATOM 2173 N N . ASP A 1 272 ? 7.095 -6.071 -4.442 1.00 91.69 272 ASP A N 1
ATOM 2174 C CA . ASP A 1 272 ? 7.117 -7.437 -4.961 1.00 91.69 272 ASP A CA 1
ATOM 2175 C C . ASP A 1 272 ? 6.459 -7.525 -6.345 1.00 91.69 272 ASP A C 1
ATOM 2177 O O . ASP A 1 272 ? 6.933 -8.240 -7.225 1.00 91.69 272 ASP A O 1
ATOM 2181 N N . LEU A 1 273 ? 5.411 -6.729 -6.587 1.00 88.62 273 LEU A N 1
ATOM 2182 C CA . LEU A 1 273 ? 4.837 -6.609 -7.928 1.00 88.62 273 LEU A CA 1
ATOM 2183 C C . LEU A 1 273 ? 5.835 -6.024 -8.927 1.00 88.62 273 LEU A C 1
ATOM 2185 O O . LEU A 1 273 ? 5.882 -6.477 -10.066 1.00 88.62 273 LEU A O 1
ATOM 2189 N N . THR A 1 274 ? 6.661 -5.068 -8.492 1.00 83.81 274 THR A N 1
ATOM 2190 C CA . THR A 1 274 ? 7.756 -4.514 -9.306 1.00 83.81 274 THR A CA 1
ATOM 2191 C C . THR A 1 274 ? 8.739 -5.616 -9.716 1.00 83.81 274 THR A C 1
ATOM 2193 O O . THR A 1 274 ? 9.205 -5.632 -10.854 1.00 83.81 274 THR A O 1
ATOM 2196 N N . ASP A 1 275 ? 9.013 -6.577 -8.828 1.00 82.62 275 ASP A N 1
ATOM 2197 C CA . ASP A 1 275 ? 9.868 -7.724 -9.142 1.00 82.62 275 ASP A CA 1
ATOM 2198 C C . ASP A 1 275 ? 9.223 -8.685 -10.157 1.00 82.62 275 ASP A C 1
ATOM 2200 O O . ASP A 1 275 ? 9.920 -9.173 -11.049 1.00 82.62 275 ASP A O 1
ATOM 2204 N N . LEU A 1 276 ? 7.903 -8.907 -10.091 1.00 85.75 276 LEU A N 1
ATOM 2205 C CA . LEU A 1 276 ? 7.176 -9.737 -11.069 1.00 85.75 276 LEU A CA 1
ATOM 2206 C C . LEU A 1 276 ? 7.230 -9.168 -12.493 1.00 85.75 276 LEU A C 1
ATOM 2208 O O . LEU A 1 276 ? 7.291 -9.932 -13.459 1.00 85.75 276 LEU A O 1
ATOM 2212 N N . VAL A 1 277 ? 7.227 -7.839 -12.622 1.00 83.69 277 VAL A N 1
ATOM 2213 C CA . VAL A 1 277 ? 7.249 -7.129 -13.914 1.00 83.69 277 VAL A CA 1
ATOM 2214 C C . VAL A 1 277 ? 8.649 -6.641 -14.299 1.00 83.69 277 VAL A C 1
ATOM 2216 O O . VAL A 1 277 ? 8.810 -5.732 -15.113 1.00 83.69 277 VAL A O 1
ATOM 2219 N N . ARG A 1 278 ? 9.699 -7.231 -13.712 1.00 80.81 278 ARG A N 1
ATOM 2220 C CA . ARG A 1 278 ? 11.094 -6.853 -13.981 1.00 80.81 278 ARG A CA 1
ATOM 2221 C C . ARG A 1 278 ? 11.455 -6.860 -15.478 1.00 80.81 278 ARG A C 1
ATOM 2223 O O . ARG A 1 278 ? 12.118 -5.910 -15.903 1.00 80.81 278 ARG A O 1
ATOM 2230 N N . PRO A 1 279 ? 11.048 -7.848 -16.301 1.00 80.00 279 PRO A N 1
ATOM 2231 C CA . PRO A 1 279 ? 11.320 -7.810 -17.742 1.00 80.00 279 PRO A CA 1
ATOM 2232 C C . PRO A 1 279 ? 10.691 -6.598 -18.446 1.00 80.00 279 PRO A C 1
ATOM 2234 O O . PRO A 1 279 ? 11.344 -5.939 -19.250 1.00 80.00 279 PRO A O 1
ATOM 2237 N N . GLU A 1 280 ? 9.460 -6.237 -18.090 1.00 79.44 280 GLU A N 1
ATOM 2238 C CA . GLU A 1 280 ? 8.754 -5.063 -18.604 1.00 79.44 280 GLU A CA 1
ATOM 2239 C C . GLU A 1 280 ? 9.475 -3.767 -18.192 1.00 79.44 280 GLU A C 1
ATOM 2241 O O . GLU A 1 280 ? 9.692 -2.877 -19.016 1.00 79.44 280 GLU A O 1
ATOM 2246 N N . LEU A 1 281 ? 9.924 -3.680 -16.935 1.00 77.62 281 LEU A N 1
ATOM 2247 C CA . LEU A 1 281 ? 10.726 -2.552 -16.444 1.00 77.62 281 LEU A CA 1
ATOM 2248 C C . LEU A 1 281 ? 12.086 -2.446 -17.149 1.00 77.62 281 LEU A C 1
ATOM 2250 O O . LEU A 1 281 ? 12.593 -1.340 -17.335 1.00 77.62 281 LEU A O 1
ATOM 2254 N N . THR A 1 282 ? 12.657 -3.575 -17.574 1.00 77.75 282 THR A N 1
ATOM 2255 C CA . THR A 1 282 ? 13.909 -3.617 -18.347 1.00 77.75 282 THR A CA 1
ATOM 2256 C C . THR A 1 282 ? 13.719 -2.981 -19.727 1.00 77.75 282 THR A C 1
ATOM 2258 O O . THR A 1 282 ? 14.526 -2.141 -20.116 1.00 77.75 282 THR A O 1
ATOM 2261 N N . LEU A 1 283 ? 12.603 -3.252 -20.416 1.00 76.88 283 LEU A N 1
ATOM 2262 C CA . LEU A 1 283 ? 12.289 -2.575 -21.685 1.00 76.88 283 LEU A CA 1
ATOM 2263 C C . LEU A 1 283 ? 12.090 -1.062 -21.514 1.00 76.88 283 LEU A C 1
ATOM 2265 O O . LEU A 1 283 ? 12.506 -0.269 -22.360 1.00 76.88 283 LEU A O 1
ATOM 2269 N N . ILE A 1 284 ? 11.465 -0.636 -20.411 1.00 74.25 284 ILE A N 1
ATOM 2270 C CA . ILE A 1 284 ? 11.330 0.795 -20.093 1.00 74.25 284 ILE A CA 1
ATOM 2271 C C . ILE A 1 284 ? 12.715 1.422 -19.875 1.00 74.25 284 ILE A C 1
ATOM 2273 O O . ILE A 1 284 ? 12.958 2.544 -20.317 1.00 74.25 284 ILE A O 1
ATOM 2277 N N . ALA A 1 285 ? 13.640 0.699 -19.239 1.00 76.31 285 ALA A N 1
ATOM 2278 C CA . ALA A 1 285 ? 15.012 1.154 -19.029 1.00 76.31 285 ALA A CA 1
ATOM 2279 C C . ALA A 1 285 ? 15.787 1.331 -20.342 1.00 76.31 285 ALA A C 1
ATOM 2281 O O . ALA A 1 285 ? 16.452 2.355 -20.532 1.00 76.31 285 ALA A O 1
ATOM 2282 N N . GLU A 1 286 ? 15.654 0.380 -21.269 1.00 78.44 286 GLU A N 1
ATOM 2283 C CA . GLU A 1 286 ? 16.191 0.456 -22.637 1.00 78.44 286 GLU A CA 1
ATOM 2284 C C . GLU A 1 286 ? 15.712 1.710 -23.382 1.00 78.44 286 GLU A C 1
ATOM 2286 O O . GLU A 1 286 ? 16.478 2.333 -24.119 1.00 78.44 286 GLU A O 1
ATOM 2291 N N . ARG A 1 287 ? 14.469 2.134 -23.130 1.00 77.69 287 ARG A N 1
ATOM 2292 C CA . ARG A 1 287 ? 13.831 3.306 -23.751 1.00 77.69 287 ARG A CA 1
ATOM 2293 C C . ARG A 1 287 ? 13.856 4.563 -22.877 1.00 77.69 287 ARG A C 1
ATOM 2295 O O . ARG A 1 287 ? 13.151 5.527 -23.168 1.00 77.69 287 ARG A O 1
ATOM 2302 N N . SER A 1 288 ? 14.682 4.595 -21.831 1.00 76.38 288 SER A N 1
ATOM 2303 C CA . SER A 1 288 ? 14.751 5.699 -20.854 1.00 76.38 288 SER A CA 1
ATOM 2304 C C . SER A 1 288 ? 14.851 7.094 -21.488 1.00 76.38 288 SER A C 1
ATOM 2306 O O . SER A 1 288 ? 14.122 7.994 -21.083 1.00 76.38 288 SER A O 1
ATOM 2308 N N . LYS A 1 289 ? 15.664 7.267 -22.540 1.00 77.25 289 LYS A N 1
ATOM 2309 C CA . LYS A 1 289 ? 15.773 8.546 -23.272 1.00 77.25 289 LYS A CA 1
ATOM 2310 C C . LYS A 1 289 ? 14.459 8.986 -23.923 1.00 77.25 289 LYS A C 1
ATOM 2312 O O . LYS A 1 289 ? 14.135 10.169 -23.907 1.00 77.25 289 LYS A O 1
ATOM 2317 N N . GLU A 1 290 ? 13.720 8.049 -24.509 1.00 78.56 290 GLU A N 1
ATOM 2318 C CA . GLU A 1 290 ? 12.421 8.323 -25.130 1.00 78.56 290 GLU A CA 1
ATOM 2319 C C . GLU A 1 290 ? 11.386 8.685 -24.061 1.00 78.56 290 GLU A C 1
ATOM 2321 O O . GLU A 1 290 ? 10.656 9.662 -24.203 1.00 78.56 290 GLU A O 1
ATOM 2326 N N . VAL A 1 291 ? 11.379 7.946 -22.948 1.00 76.88 291 VAL A N 1
ATOM 2327 C CA . VAL A 1 291 ? 10.518 8.229 -21.794 1.00 76.88 291 VAL A CA 1
ATOM 2328 C C . VAL A 1 291 ? 10.796 9.623 -21.228 1.00 76.88 291 VAL A C 1
ATOM 2330 O O . VAL A 1 291 ? 9.857 10.368 -20.945 1.00 76.88 291 VAL A O 1
ATOM 2333 N N . ASP A 1 292 ? 12.064 10.002 -21.084 1.00 77.19 292 ASP A N 1
ATOM 2334 C CA . ASP A 1 292 ? 12.448 11.325 -20.589 1.00 77.19 292 ASP A CA 1
ATOM 2335 C C . ASP A 1 292 ? 12.065 12.439 -21.580 1.00 77.19 292 ASP A C 1
ATOM 2337 O O . ASP A 1 292 ? 11.577 13.489 -21.157 1.00 77.19 292 ASP A O 1
ATOM 2341 N N . ALA A 1 293 ? 12.183 12.197 -22.891 1.00 79.31 293 ALA A N 1
ATOM 2342 C CA . ALA A 1 293 ? 11.716 13.127 -23.921 1.00 79.31 293 ALA A CA 1
ATOM 2343 C C . ALA A 1 293 ? 10.188 13.321 -23.882 1.00 79.31 293 ALA A C 1
ATOM 2345 O O . ALA A 1 293 ? 9.712 14.456 -23.936 1.00 79.31 293 ALA A O 1
ATOM 2346 N N . ILE A 1 294 ? 9.416 12.239 -23.712 1.00 79.31 294 ILE A N 1
ATOM 2347 C CA . ILE A 1 294 ? 7.955 12.305 -23.545 1.00 79.31 294 ILE A CA 1
ATOM 2348 C C . ILE A 1 294 ? 7.597 13.119 -22.297 1.00 79.31 294 ILE A C 1
ATOM 2350 O O . ILE A 1 294 ? 6.758 14.016 -22.371 1.00 79.31 294 ILE A O 1
ATOM 2354 N N . LYS A 1 295 ? 8.247 12.858 -21.154 1.00 78.88 295 LYS A N 1
ATOM 2355 C CA . LYS A 1 295 ? 8.010 13.616 -19.912 1.00 78.88 295 LYS A CA 1
ATOM 2356 C C . LYS A 1 295 ? 8.304 15.104 -20.082 1.00 78.88 295 LYS A C 1
ATOM 2358 O O . LYS A 1 295 ? 7.523 15.926 -19.609 1.00 78.88 295 LYS A O 1
ATOM 2363 N N . ALA A 1 296 ? 9.397 15.449 -20.762 1.00 80.62 296 ALA A N 1
ATOM 2364 C CA . ALA A 1 296 ? 9.751 16.837 -21.045 1.00 80.62 296 ALA A CA 1
ATOM 2365 C C . ALA A 1 296 ? 8.708 17.522 -21.943 1.00 80.62 296 ALA A C 1
ATOM 2367 O O . ALA A 1 296 ? 8.295 18.643 -21.650 1.00 80.62 296 ALA A O 1
ATOM 2368 N N . ALA A 1 297 ? 8.227 16.834 -22.984 1.00 81.31 297 ALA A N 1
ATOM 2369 C CA . ALA A 1 297 ? 7.169 17.340 -23.857 1.00 81.31 297 ALA A CA 1
ATOM 2370 C C . ALA A 1 297 ? 5.847 17.564 -23.100 1.00 81.31 297 ALA A C 1
ATOM 2372 O O . ALA A 1 297 ? 5.233 18.623 -23.240 1.00 81.31 297 ALA A O 1
ATOM 2373 N N . VAL A 1 298 ? 5.432 16.616 -22.248 1.00 81.69 298 VAL A N 1
ATOM 2374 C CA . VAL A 1 298 ? 4.232 16.767 -21.404 1.00 81.69 298 VAL A CA 1
ATOM 2375 C C . VAL A 1 298 ? 4.387 17.936 -20.432 1.00 81.69 298 VAL A C 1
ATOM 2377 O O . VAL A 1 298 ? 3.489 18.770 -20.345 1.00 81.69 298 VAL A O 1
ATOM 2380 N N . ALA A 1 299 ? 5.531 18.047 -19.749 1.00 81.19 299 ALA A N 1
ATOM 2381 C CA . ALA A 1 299 ? 5.797 19.160 -18.839 1.00 81.19 299 ALA A CA 1
ATOM 2382 C C . ALA A 1 299 ? 5.761 20.515 -19.570 1.00 81.19 299 ALA A C 1
ATOM 2384 O O . ALA A 1 299 ? 5.158 21.460 -19.067 1.00 81.19 299 ALA A O 1
ATOM 2385 N N . GLY A 1 300 ? 6.332 20.596 -20.778 1.00 81.06 300 GLY A N 1
ATOM 2386 C CA . GLY A 1 300 ? 6.255 21.784 -21.631 1.00 81.06 300 GLY A CA 1
ATOM 2387 C C . GLY A 1 300 ? 4.815 22.153 -22.001 1.00 81.06 300 GLY A C 1
ATOM 2388 O O . GLY A 1 300 ? 4.431 23.314 -21.878 1.00 81.06 300 GLY A O 1
ATOM 2389 N N . SER A 1 301 ? 3.993 21.164 -22.370 1.00 80.50 301 SER A N 1
ATOM 2390 C CA . SER A 1 301 ? 2.566 21.372 -22.652 1.00 80.50 301 SER A CA 1
ATOM 2391 C C . SER A 1 301 ? 1.791 21.855 -21.424 1.00 80.50 301 SER A C 1
ATOM 2393 O O . SER A 1 301 ? 0.937 22.727 -21.554 1.00 80.50 301 SER A O 1
ATOM 2395 N N . GLN A 1 302 ? 2.069 21.311 -20.237 1.00 80.69 302 GLN A N 1
ATOM 2396 C CA . GLN A 1 302 ? 1.403 21.726 -18.999 1.00 80.69 302 GLN A CA 1
ATOM 2397 C C . GLN A 1 302 ? 1.769 23.162 -18.624 1.00 80.69 302 GLN A C 1
ATOM 2399 O O . GLN A 1 302 ? 0.877 23.947 -18.322 1.00 80.69 302 GLN A O 1
ATOM 2404 N N . ILE A 1 303 ? 3.049 23.533 -18.729 1.00 83.81 303 ILE A N 1
ATOM 2405 C CA . ILE A 1 303 ? 3.506 24.912 -18.494 1.00 83.81 303 ILE A CA 1
ATOM 2406 C C . ILE A 1 303 ? 2.821 25.877 -19.465 1.00 83.81 303 ILE A C 1
ATOM 2408 O O . ILE A 1 303 ? 2.321 26.918 -19.040 1.00 83.81 303 ILE A O 1
ATOM 2412 N N . ALA A 1 304 ? 2.746 25.519 -20.751 1.00 83.44 304 ALA A N 1
ATOM 2413 C CA . ALA A 1 304 ? 2.062 26.324 -21.763 1.00 83.44 304 ALA A CA 1
ATOM 2414 C C . ALA A 1 304 ? 0.558 26.500 -21.476 1.00 83.44 304 ALA A C 1
ATOM 2416 O O . ALA A 1 304 ? -0.029 27.499 -21.876 1.00 83.44 304 ALA A O 1
ATOM 2417 N N . GLN A 1 305 ? -0.055 25.555 -20.758 1.00 83.44 305 GLN A N 1
ATOM 2418 C CA . GLN A 1 305 ? -1.455 25.596 -20.322 1.00 83.44 305 GLN A CA 1
ATOM 2419 C C . GLN A 1 305 ? -1.638 26.173 -18.907 1.00 83.44 305 GLN A C 1
ATOM 2421 O O . GLN A 1 305 ? -2.716 26.043 -18.332 1.00 83.44 305 GLN A O 1
ATOM 2426 N N . HIS A 1 306 ? -0.604 26.788 -18.321 1.00 82.25 306 HIS A N 1
ATOM 2427 C CA . HIS A 1 306 ? -0.601 27.282 -16.935 1.00 82.25 306 HIS A CA 1
ATOM 2428 C C . HIS A 1 306 ? -0.899 26.204 -15.873 1.00 82.25 306 HIS A C 1
ATOM 2430 O O . HIS A 1 306 ? -1.321 26.512 -14.759 1.00 82.25 306 HIS A O 1
ATOM 2436 N N . GLY A 1 307 ? -0.675 24.934 -16.210 1.00 77.94 307 GLY A N 1
ATOM 2437 C CA . GLY A 1 307 ? -0.760 23.801 -15.298 1.00 77.94 307 GLY A CA 1
ATOM 2438 C C . GLY A 1 307 ? 0.551 23.551 -14.553 1.00 77.94 307 GLY A C 1
ATOM 2439 O O . GLY A 1 307 ? 1.631 23.978 -14.965 1.00 77.94 307 GLY A O 1
ATOM 2440 N N . GLU A 1 308 ? 0.461 22.806 -13.453 1.00 75.81 308 GLU A N 1
ATOM 2441 C CA . GLU A 1 308 ? 1.632 22.332 -12.717 1.00 75.81 308 GLU A CA 1
ATOM 2442 C C . GLU A 1 308 ? 2.385 21.281 -13.561 1.00 75.81 308 GLU A C 1
ATOM 2444 O O . GLU A 1 308 ? 1.785 20.271 -13.948 1.00 75.81 308 GLU A O 1
ATOM 2449 N N . PRO A 1 309 ? 3.680 21.483 -13.874 1.00 76.94 309 PRO A N 1
ATOM 2450 C CA . PRO A 1 309 ? 4.433 20.535 -14.679 1.00 76.94 309 PRO A CA 1
ATOM 2451 C C . PRO A 1 309 ? 4.628 19.211 -13.948 1.00 76.94 309 PRO A C 1
ATOM 2453 O O . PRO A 1 309 ? 5.032 19.163 -12.787 1.00 76.94 309 PRO A O 1
ATOM 2456 N N . TYR A 1 310 ? 4.471 18.120 -14.690 1.00 68.38 310 TYR A N 1
ATOM 2457 C CA . TYR A 1 310 ? 4.748 16.763 -14.233 1.00 68.38 310 TYR A CA 1
ATOM 2458 C C . TYR A 1 310 ? 6.184 16.607 -13.704 1.00 68.38 310 TYR A C 1
ATOM 2460 O O . TYR A 1 310 ? 6.435 15.832 -12.780 1.00 68.38 310 TYR A O 1
ATOM 2468 N N . GLN A 1 311 ? 7.138 17.358 -14.266 1.00 70.56 311 GLN A N 1
ATOM 2469 C CA . GLN A 1 311 ? 8.527 17.355 -13.827 1.00 70.56 311 GLN A CA 1
ATOM 2470 C C . GLN A 1 311 ? 9.134 18.761 -13.870 1.00 70.56 311 GLN A C 1
ATOM 2472 O O . GLN A 1 311 ? 9.135 19.425 -14.904 1.00 70.56 311 GLN A O 1
ATOM 2477 N N . ARG A 1 312 ? 9.717 19.188 -12.744 1.00 66.25 312 ARG A N 1
ATOM 2478 C CA . ARG A 1 312 ? 10.506 20.421 -12.639 1.00 66.25 312 ARG A CA 1
ATOM 2479 C C . ARG A 1 312 ? 11.995 20.087 -12.828 1.00 66.25 312 ARG A C 1
ATOM 2481 O O . ARG A 1 312 ? 12.639 19.602 -11.902 1.00 66.25 312 ARG A O 1
ATOM 2488 N N . GLY A 1 313 ? 12.527 20.319 -14.031 1.00 65.31 313 GLY A N 1
ATOM 2489 C CA . GLY A 1 313 ? 13.959 20.195 -14.357 1.00 65.31 313 GLY A CA 1
ATOM 2490 C C . GLY A 1 313 ? 14.441 18.809 -14.834 1.00 65.31 313 GLY A C 1
ATOM 2491 O O . GLY A 1 313 ? 13.691 17.829 -14.794 1.00 65.31 313 GLY A O 1
ATOM 2492 N N . PRO A 1 314 ? 15.697 18.708 -15.314 1.00 60.25 314 PRO A N 1
ATOM 2493 C CA . PRO A 1 314 ? 16.272 17.462 -15.824 1.00 60.25 314 PRO A CA 1
ATOM 2494 C C . PRO A 1 314 ? 16.515 16.448 -14.692 1.00 60.25 314 PRO A C 1
ATOM 2496 O O . PRO A 1 314 ? 17.100 16.777 -13.662 1.00 60.25 314 PRO A O 1
ATOM 2499 N N . GLN A 1 315 ? 16.074 15.198 -14.874 1.00 61.91 315 GLN A N 1
ATOM 2500 C CA . GLN A 1 315 ? 16.396 14.087 -13.967 1.00 61.91 315 GLN A CA 1
ATOM 2501 C C . GLN A 1 315 ? 17.585 13.294 -14.516 1.00 61.91 315 GLN A C 1
ATOM 2503 O O . GLN A 1 315 ? 17.659 13.029 -15.708 1.00 61.91 315 GLN A O 1
ATOM 2508 N N . SER A 1 316 ? 18.511 12.905 -13.635 1.00 57.19 316 SER A N 1
ATOM 2509 C CA . SER A 1 316 ? 19.758 12.217 -14.001 1.00 57.19 316 SER A CA 1
ATOM 2510 C C . SER A 1 316 ? 19.604 10.718 -14.297 1.00 57.19 316 SER A C 1
ATOM 2512 O O . SER A 1 316 ? 20.500 10.122 -14.886 1.00 57.19 316 SER A O 1
ATOM 2514 N N . SER A 1 317 ? 18.504 10.088 -13.870 1.00 66.19 317 SER A N 1
ATOM 2515 C CA . SER A 1 317 ? 18.184 8.679 -14.152 1.00 66.19 317 SER A CA 1
ATOM 2516 C C . SER A 1 317 ? 16.760 8.344 -13.719 1.00 66.19 317 SER A C 1
ATOM 2518 O O . SER A 1 317 ? 16.287 8.879 -12.717 1.00 66.19 317 SER A O 1
ATOM 2520 N N . THR A 1 318 ? 16.094 7.418 -14.407 1.00 67.19 318 THR A N 1
ATOM 2521 C CA . THR A 1 318 ? 14.750 6.919 -14.072 1.00 67.19 318 THR A CA 1
ATOM 2522 C C . THR A 1 318 ? 14.733 5.932 -12.889 1.00 67.19 318 THR A C 1
ATOM 2524 O O . THR A 1 318 ? 13.666 5.685 -12.330 1.00 67.19 318 THR A O 1
ATOM 2527 N N . PHE A 1 319 ? 15.887 5.396 -12.465 1.00 74.50 319 PHE A N 1
ATOM 2528 C CA . PHE A 1 319 ? 15.960 4.273 -11.518 1.00 74.50 319 PHE A CA 1
ATOM 2529 C C . PHE A 1 319 ? 16.477 4.662 -10.134 1.00 74.50 319 PHE A C 1
ATOM 2531 O O . PHE A 1 319 ? 17.469 5.380 -9.995 1.00 74.50 319 PHE A O 1
ATOM 2538 N N . TRP A 1 320 ? 15.817 4.128 -9.103 1.00 81.94 320 TRP A N 1
ATOM 2539 C CA . TRP A 1 320 ? 16.237 4.220 -7.706 1.00 81.94 320 TRP A CA 1
ATOM 2540 C C . TRP A 1 320 ? 16.859 2.904 -7.247 1.00 81.94 320 TRP A C 1
ATOM 2542 O O . TRP A 1 320 ? 16.288 1.840 -7.463 1.00 81.94 320 TRP A O 1
ATOM 2552 N N . VAL A 1 321 ? 17.985 2.992 -6.544 1.00 82.25 321 VAL A N 1
ATOM 2553 C CA . VAL A 1 321 ? 18.655 1.850 -5.911 1.00 82.25 321 VAL A CA 1
ATOM 2554 C C . VAL A 1 321 ? 18.780 2.121 -4.418 1.00 82.25 321 VAL A C 1
ATOM 2556 O O . VAL A 1 321 ? 19.191 3.213 -4.023 1.00 82.25 321 VAL A O 1
ATOM 2559 N N . HIS A 1 322 ? 18.430 1.140 -3.585 1.00 86.81 322 HIS A N 1
ATOM 2560 C CA . HIS A 1 322 ? 18.694 1.183 -2.147 1.00 86.81 322 HIS A CA 1
ATOM 2561 C C . HIS A 1 322 ? 20.091 0.639 -1.857 1.00 86.81 322 HIS A C 1
ATOM 2563 O O . HIS A 1 322 ? 20.426 -0.463 -2.281 1.00 86.81 322 HIS A O 1
ATOM 2569 N N . CYS A 1 323 ? 20.887 1.383 -1.088 1.00 87.94 323 CYS A N 1
ATOM 2570 C CA . CYS A 1 323 ? 22.152 0.861 -0.583 1.00 87.94 323 CYS A CA 1
ATOM 2571 C C . CYS A 1 323 ? 21.891 -0.334 0.353 1.00 87.94 323 CYS A C 1
ATOM 2573 O O . CYS A 1 323 ? 21.139 -0.168 1.313 1.00 87.94 323 CYS A O 1
ATOM 2575 N N . PRO A 1 324 ? 22.528 -1.501 0.158 1.00 86.25 324 PRO A N 1
ATOM 2576 C CA . PRO A 1 324 ? 22.308 -2.658 1.029 1.00 86.25 324 PRO A CA 1
ATOM 2577 C C . PRO A 1 324 ? 22.839 -2.446 2.456 1.00 86.25 324 PRO A C 1
ATOM 2579 O O . PRO A 1 324 ? 22.392 -3.115 3.379 1.00 86.25 324 PRO A O 1
ATOM 2582 N N . SER A 1 325 ? 23.771 -1.505 2.651 1.00 88.81 325 SER A N 1
ATOM 2583 C CA . SER A 1 325 ? 24.362 -1.203 3.961 1.00 88.81 325 SER A CA 1
ATOM 2584 C C . SER A 1 325 ? 23.548 -0.172 4.754 1.00 88.81 325 SER A C 1
ATOM 2586 O O . SER A 1 325 ? 23.184 -0.414 5.901 1.00 88.81 325 SER A O 1
ATOM 2588 N N . CYS A 1 326 ? 23.231 0.983 4.154 1.00 88.94 326 CYS A N 1
ATOM 2589 C CA . CYS A 1 326 ? 22.576 2.092 4.864 1.00 88.94 326 CYS A CA 1
ATOM 2590 C C . CYS A 1 326 ? 21.110 2.321 4.470 1.00 88.94 326 CYS A C 1
ATOM 2592 O O . CYS A 1 326 ? 20.466 3.225 5.003 1.00 88.94 326 CYS A O 1
ATOM 2594 N N . PHE A 1 327 ? 20.592 1.550 3.509 1.00 89.31 327 PHE A N 1
ATOM 2595 C CA . PHE A 1 327 ? 19.225 1.592 2.976 1.00 89.31 327 PHE A CA 1
ATOM 2596 C C . PHE A 1 327 ? 18.764 2.907 2.343 1.00 89.31 327 PHE A C 1
ATOM 2598 O O . PHE A 1 327 ? 17.685 2.957 1.751 1.00 89.31 327 PHE A O 1
ATOM 2605 N N . ARG A 1 328 ? 19.592 3.955 2.359 1.00 88.50 328 ARG A N 1
ATOM 2606 C CA . ARG A 1 328 ? 19.321 5.186 1.618 1.00 88.50 328 ARG A CA 1
ATOM 2607 C C . ARG A 1 328 ? 19.211 4.879 0.134 1.00 88.50 328 ARG A C 1
ATOM 2609 O O . ARG A 1 328 ? 20.053 4.177 -0.434 1.00 88.50 328 ARG A O 1
ATOM 2616 N N . ARG A 1 329 ? 18.160 5.418 -0.480 1.00 86.56 329 ARG A N 1
ATOM 2617 C CA . ARG A 1 329 ? 17.982 5.346 -1.924 1.00 86.56 329 ARG A CA 1
ATOM 2618 C C . ARG A 1 329 ? 18.763 6.452 -2.609 1.00 86.56 329 ARG A C 1
ATOM 2620 O O . ARG A 1 329 ? 18.809 7.581 -2.129 1.00 86.56 329 ARG A O 1
ATOM 2627 N N . THR A 1 330 ? 19.315 6.141 -3.764 1.00 85.06 330 THR A N 1
ATOM 2628 C CA . THR A 1 330 ? 19.899 7.133 -4.662 1.00 85.06 330 THR A CA 1
ATOM 2629 C C . THR A 1 330 ? 19.539 6.787 -6.098 1.00 85.06 330 THR A C 1
ATOM 2631 O O . THR A 1 330 ? 19.210 5.637 -6.403 1.00 85.06 330 THR A O 1
ATOM 2634 N N . ARG A 1 331 ? 19.549 7.793 -6.970 1.00 81.75 331 ARG A N 1
ATOM 2635 C CA . ARG A 1 331 ? 19.370 7.567 -8.401 1.00 81.75 331 ARG A CA 1
ATOM 2636 C C . ARG A 1 331 ? 20.675 7.063 -8.986 1.00 81.75 331 ARG A C 1
ATOM 2638 O O . ARG A 1 331 ? 21.731 7.605 -8.673 1.00 81.75 331 ARG A O 1
ATOM 2645 N N . GLN A 1 332 ? 20.588 6.037 -9.820 1.00 76.44 332 GLN A N 1
ATOM 2646 C CA . GLN A 1 332 ? 21.753 5.453 -10.477 1.00 76.44 332 GLN A CA 1
ATOM 2647 C C . GLN A 1 332 ? 21.531 5.431 -11.982 1.00 76.44 332 GLN A C 1
ATOM 2649 O O . GLN A 1 332 ? 20.490 4.925 -12.413 1.00 76.44 332 GLN A O 1
ATOM 2654 N N . PRO A 1 333 ? 22.443 5.995 -12.792 1.00 73.25 333 PRO A N 1
ATOM 2655 C CA . PRO A 1 333 ? 22.386 5.813 -14.232 1.00 73.25 333 PRO A CA 1
ATOM 2656 C C . PRO A 1 333 ? 22.662 4.336 -14.522 1.00 73.25 333 PRO A C 1
ATOM 2658 O O . PRO A 1 333 ? 23.774 3.857 -14.337 1.00 73.25 333 PRO A O 1
ATOM 2661 N N . TRP A 1 334 ? 21.637 3.603 -14.943 1.00 74.00 334 TRP A N 1
ATOM 2662 C CA . TRP A 1 334 ? 21.756 2.194 -15.304 1.00 74.00 334 TRP A CA 1
ATOM 2663 C C . TRP A 1 334 ? 21.129 1.942 -16.669 1.00 74.00 334 TRP A C 1
ATOM 2665 O O . TRP A 1 334 ? 20.140 2.586 -17.032 1.00 74.00 334 TRP A O 1
ATOM 2675 N N . ARG A 1 335 ? 21.709 0.998 -17.416 1.00 69.25 335 ARG A N 1
ATOM 2676 C CA . ARG A 1 335 ? 21.164 0.493 -18.676 1.00 69.25 335 ARG A CA 1
ATOM 2677 C C . ARG A 1 335 ? 21.103 -1.035 -18.652 1.00 69.25 335 ARG A C 1
ATOM 2679 O O . ARG A 1 335 ? 22.049 -1.659 -18.162 1.00 69.25 335 ARG A O 1
ATOM 2686 N N . PRO A 1 336 ? 20.057 -1.646 -19.226 1.00 69.81 336 PRO A N 1
ATOM 2687 C CA . PRO A 1 336 ? 20.001 -3.092 -19.408 1.00 69.81 336 PRO A CA 1
ATOM 2688 C C . PRO A 1 336 ? 21.268 -3.655 -20.052 1.00 69.81 336 PRO A C 1
ATOM 2690 O O . PRO A 1 336 ? 21.870 -3.023 -20.919 1.00 69.81 336 PRO A O 1
ATOM 2693 N N . GLY A 1 337 ? 21.702 -4.826 -19.581 1.00 69.31 337 GLY A N 1
ATOM 2694 C CA . GLY A 1 337 ? 22.919 -5.490 -20.057 1.00 69.31 337 GLY A CA 1
ATOM 2695 C C . GLY A 1 337 ? 24.239 -4.922 -19.518 1.00 69.31 337 GLY A C 1
ATOM 2696 O O . GLY A 1 337 ? 25.289 -5.466 -19.843 1.00 69.31 337 GLY A O 1
ATOM 2697 N N . THR A 1 338 ? 24.214 -3.875 -18.682 1.00 68.69 338 THR A N 1
ATOM 2698 C CA . THR A 1 338 ? 25.417 -3.350 -18.005 1.00 68.69 338 THR A CA 1
ATOM 2699 C C . THR A 1 338 ? 25.404 -3.679 -16.508 1.00 68.69 338 THR A C 1
ATOM 2701 O O . THR A 1 338 ? 24.337 -3.589 -15.885 1.00 68.69 338 THR A O 1
ATOM 2704 N N . PRO A 1 339 ? 26.549 -4.070 -15.909 1.00 69.19 339 PRO A N 1
ATOM 2705 C CA . PRO A 1 339 ? 26.653 -4.206 -14.460 1.00 69.19 339 PRO A CA 1
ATOM 2706 C C . PRO A 1 339 ? 26.410 -2.849 -13.791 1.00 69.19 339 PRO A C 1
ATOM 2708 O O . PRO A 1 339 ? 26.831 -1.805 -14.295 1.00 69.19 339 PRO A O 1
ATOM 2711 N N . VAL A 1 340 ? 25.704 -2.858 -12.660 1.00 70.25 340 VAL A N 1
ATOM 2712 C CA . VAL A 1 340 ? 25.508 -1.652 -11.850 1.00 70.25 340 VAL A CA 1
ATOM 2713 C C . VAL A 1 340 ? 26.715 -1.530 -10.928 1.00 70.25 340 VAL A C 1
ATOM 2715 O O . VAL A 1 340 ? 26.691 -2.035 -9.812 1.00 70.25 340 VAL A O 1
ATOM 2718 N N . GLU A 1 341 ? 27.760 -0.824 -11.352 1.00 74.25 341 GLU A N 1
ATOM 2719 C CA . GLU A 1 341 ? 28.784 -0.404 -10.395 1.00 74.25 341 GLU A CA 1
ATOM 2720 C C . GLU A 1 341 ? 28.188 0.656 -9.464 1.00 74.25 341 GLU A C 1
ATOM 2722 O O . GLU A 1 341 ? 28.032 1.828 -9.814 1.00 74.25 341 GLU A O 1
ATOM 2727 N N . PHE A 1 342 ? 27.805 0.229 -8.263 1.00 81.56 342 PHE A N 1
ATOM 2728 C CA . PHE A 1 342 ? 27.177 1.087 -7.276 1.00 81.56 342 PHE A CA 1
ATOM 2729 C C . PHE A 1 342 ? 28.167 1.459 -6.179 1.00 81.56 342 PHE A C 1
ATOM 2731 O O . PHE A 1 342 ? 28.595 0.613 -5.395 1.00 81.56 342 PHE A O 1
ATOM 2738 N N . VAL A 1 343 ? 28.448 2.754 -6.044 1.00 86.38 343 VAL A N 1
ATOM 2739 C CA . VAL A 1 343 ? 29.078 3.314 -4.843 1.00 86.38 343 VAL A CA 1
ATOM 2740 C C . VAL A 1 343 ? 28.055 4.181 -4.130 1.00 86.38 343 VAL A C 1
ATOM 2742 O O . VAL A 1 343 ? 27.591 5.188 -4.666 1.00 86.38 343 VAL A O 1
ATOM 2745 N N . CYS A 1 344 ? 27.684 3.800 -2.907 1.00 87.19 344 CYS A N 1
ATOM 2746 C CA . CYS A 1 344 ? 26.738 4.589 -2.134 1.00 87.19 344 CYS A CA 1
ATOM 2747 C C . CYS A 1 344 ? 27.340 5.967 -1.815 1.00 87.19 344 CYS A C 1
ATOM 2749 O O . CYS A 1 344 ? 28.323 6.028 -1.074 1.00 87.19 344 CYS A O 1
ATOM 2751 N N . PRO A 1 345 ? 26.728 7.083 -2.253 1.00 86.50 345 PRO A N 1
ATOM 2752 C CA . PRO A 1 345 ? 27.272 8.416 -1.995 1.00 86.50 345 PRO A CA 1
ATOM 2753 C C . PRO A 1 345 ? 27.211 8.802 -0.511 1.00 86.50 345 PRO A C 1
ATOM 2755 O O . PRO A 1 345 ? 27.837 9.769 -0.100 1.00 86.50 345 PRO A O 1
ATOM 2758 N N . THR A 1 346 ? 26.438 8.074 0.302 1.00 87.94 346 THR A N 1
ATOM 2759 C CA . THR A 1 346 ? 26.269 8.389 1.725 1.00 87.94 346 THR A CA 1
ATOM 2760 C C . THR A 1 346 ? 27.178 7.583 2.647 1.00 87.94 346 THR A C 1
ATOM 2762 O O . THR A 1 346 ? 27.581 8.100 3.680 1.00 87.94 346 THR A O 1
ATOM 2765 N N . CYS A 1 347 ? 27.476 6.322 2.323 1.00 90.38 347 CYS A N 1
ATOM 2766 C CA . CYS A 1 347 ? 28.271 5.453 3.201 1.00 90.38 347 CYS A CA 1
ATOM 2767 C C . CYS A 1 347 ? 29.448 4.765 2.499 1.00 90.38 347 CYS A C 1
ATOM 2769 O O . CYS A 1 347 ? 30.039 3.860 3.076 1.00 90.38 347 CYS A O 1
ATOM 2771 N N . ALA A 1 348 ? 29.748 5.141 1.251 1.00 90.50 348 ALA A N 1
ATOM 2772 C CA . ALA A 1 348 ? 30.834 4.605 0.424 1.00 90.50 348 ALA A CA 1
ATOM 2773 C C . ALA A 1 348 ? 30.816 3.080 0.180 1.00 90.50 348 ALA A C 1
ATOM 2775 O O . ALA A 1 348 ? 31.742 2.547 -0.429 1.00 90.50 348 ALA A O 1
ATOM 2776 N N . ASN A 1 349 ? 29.758 2.372 0.599 1.00 87.75 349 ASN A N 1
ATOM 2777 C CA . ASN A 1 349 ? 29.623 0.941 0.351 1.00 87.75 349 ASN A CA 1
ATOM 2778 C C . ASN A 1 349 ? 29.564 0.668 -1.154 1.00 87.75 349 ASN A C 1
ATOM 2780 O O . ASN A 1 349 ? 28.752 1.282 -1.855 1.00 87.75 349 ASN A O 1
ATOM 2784 N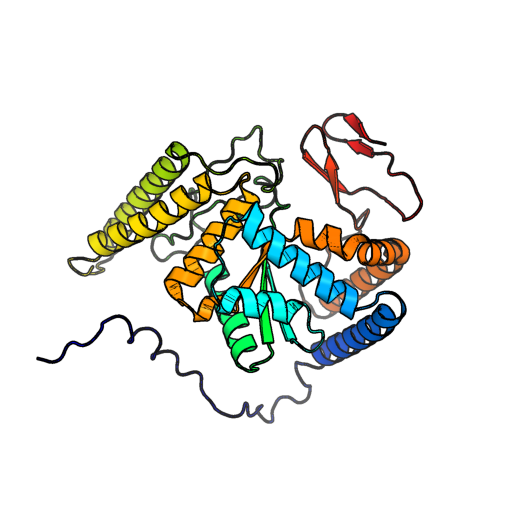 N . ARG A 1 350 ? 30.385 -0.278 -1.613 1.00 83.25 350 ARG A N 1
ATOM 2785 C CA . ARG A 1 350 ? 30.383 -0.754 -2.994 1.00 83.25 350 ARG A CA 1
ATOM 2786 C C . ARG A 1 350 ? 29.495 -1.988 -3.116 1.00 83.25 350 ARG A C 1
ATOM 2788 O O . ARG A 1 350 ? 29.588 -2.894 -2.293 1.00 83.25 350 ARG A O 1
ATOM 2795 N N . ALA A 1 351 ? 28.630 -2.000 -4.119 1.00 72.62 351 ALA A N 1
ATOM 2796 C CA . ALA A 1 351 ? 27.943 -3.197 -4.582 1.00 72.62 351 ALA A CA 1
ATOM 2797 C C . ALA A 1 351 ? 28.218 -3.327 -6.083 1.00 72.62 351 ALA A C 1
ATOM 2799 O O . ALA A 1 351 ? 28.191 -2.317 -6.789 1.00 72.62 351 ALA A O 1
ATOM 2800 N N . ILE A 1 352 ? 28.547 -4.540 -6.520 1.00 59.81 352 ILE A N 1
ATOM 2801 C CA . ILE A 1 352 ? 28.752 -4.899 -7.928 1.00 59.81 352 ILE A CA 1
ATOM 2802 C C . ILE A 1 352 ? 27.547 -5.721 -8.369 1.00 59.81 352 ILE A C 1
ATOM 2804 O O . ILE A 1 352 ? 27.133 -6.586 -7.560 1.00 59.81 352 ILE A O 1
#

Foldseek 3Di:
DDDDDPLPPPVVVPPPPPDPPDDDPPPPDPPCPVVVVVVVVVVVVVVVVCVVDVVLVLLVVQLVCLVCCVCPFQVHPADPLLNVLSVLSSPPPQAEQEDEDAQAADADVVVVVQVVSLVVQVVDPSYFYEYEYNQQDFCLRCVRRFFHHDDADPDDPVPDPDGQGQDDDPLRRLPGQQPAAAGDPVSLVSSLVSVLVRVVNRVVSCVVVVHDDDPCNSVVVNVVSVVLSVQLNVSNVRHGTRRSSSQNSVLVVCCVSPPSSSSRYRGHYNVVVCVSCVVVVQVCQQCVVVVQVVLVVQQVVCVVVVHHRPDDDDDPAPDWDQDPPRRHIDHFNDHPPDDGFDQDPPPRDTDD

Radius of gyration: 23.25 Å; chains: 1; bounding box: 72×46×55 Å

Sequence (352 aa):
MRKISDTQEWWDQTIMVRGPFRPSKAAAASPFVVEQDAAAKARTYHDAARKVFPFEARRRDLARFAADFYKNRLRIRGTAGTRAAIEALANPDTLLIEMAHDGQLPHLGIVRLVLKADAIARMDRKALTLYLIGNHYTAEMRPENLRFGAPLKGGSPDEVKHPPKVRVGKARSHTPFRWLRPPTSHGLHALRKQIDDFVENNVAHEMKAGGRLRTNAKRRIAVRLDQLFGMMHLAAEEVENLGDWLIRIQHDLFHLMLGHEADRILFLPMADLTDLVRPELTLIAERSKEVDAIKAAVAGSQIAQHGEPYQRGPQSSTFWVHCPSCFRRTRQPWRPGTPVEFVCPTCANRAI

Secondary structure (DSSP, 8-state):
-----TTSTTTTT-----------TT-SS-TTHHHHHHHHHHHHHHHHHHHHS-HHHHHHHHHHHHHHIIIIIS-----HHHHHHHHHHT-TTS-EEEEEE------HHHHHHHHHHHHHHTTSTT-EEEEEE-TT-BTTT-GGGGB-----TTS-GGG-SS--BPPPPGGGTTSBGGGSPPPPHHHHHHHHHHHHHHHHHHHHHHHHTT----TTHHHHHHHHHHHHHHHHHHHHHH-SSHHHHHHHHHHHHHHHHHGGGGGGEEEEEHHHHHHHTHHHHHHHHHTHHHHHHHHHHHHHHHHHTTPPPS-SS--S-S-EEE-TTT--EEE----TTS---EE-TTT--EE-

pLDDT: mean 80.6, std 17.78, range [26.05, 97.75]